Protein AF-A0A0R2D3T9-F1 (afdb_monomer_lite)

Foldseek 3Di:
DVVLCVVVVPDVVCLCVQQVQDPVNVVCVVVVNDDDDPSSLVSVCVVSVHDPVRSCVVVVPVVCVLVVLLVQLLLCLQFHCPPVVLVVSLVVLVVCCPPPPPDSSVLVNLLSVLSVCVVVVHDSVVSLVVLLVVLVPDPDDDVSSLSSLVSSLVSQLSDPPDDSPSSLDPVSLVVLLVQLLDLDLVSLVVSLVSLVVSLLSCVLVVVLVVSLVSLVSSVVSCVVSVHDDPLSVLLSVVSNVCSVVVPLPCVVVVVVSVVVDDDDPSNVSVSVSSNVSSVVSVD

pLDDT: mean 82.17, std 9.19, range [49.72, 94.94]

Radius of gyration: 22.84 Å; chains: 1; bounding box: 52×43×63 Å

Organism: NCBI:txid1423725

Sequence (283 aa):
MATIIQGKNIKLSVIEKKLGLSKSRYYRWINYDVDLPFEYTVGLKKLLGLSDNEFLSLILPSTDEVLDTLALAMYFSSFSDKNNKLSIIMNSVKKYRNENQKYPFKFIILYLQAFFEKKEEKNIDIYINKLDKYLESIESITDFDLFLNFAVLQLKQLESGYQIEKNLNVTFINKLLEKMKLDDFSEVIIFHGFIIDIVINLILINKNKMALEVLNKSFDLMINSGYTDEYSKILDNELSQAIQKKDTNFEKLIRIIKQTGTVSEDEILYWSNYQTYIQRANS

Structure (mmCIF, N/CA/C/O backbone):
data_AF-A0A0R2D3T9-F1
#
_entry.id   AF-A0A0R2D3T9-F1
#
loop_
_atom_site.group_PDB
_atom_site.id
_atom_site.type_symbol
_atom_site.label_atom_id
_atom_site.label_alt_id
_atom_site.label_comp_id
_atom_site.label_asym_id
_atom_site.label_entity_id
_atom_site.label_seq_id
_atom_site.pdbx_PDB_ins_code
_atom_site.Cartn_x
_atom_site.Cartn_y
_atom_site.Cartn_z
_atom_site.occupancy
_atom_site.B_iso_or_equiv
_atom_site.auth_seq_id
_atom_site.auth_comp_id
_atom_site.auth_asym_id
_atom_site.auth_atom_id
_atom_site.pdbx_PDB_model_num
ATOM 1 N N . MET A 1 1 ? 20.741 -0.466 -18.042 1.00 75.00 1 MET A N 1
ATOM 2 C CA . MET A 1 1 ? 21.049 -1.456 -19.110 1.00 75.00 1 MET A CA 1
ATOM 3 C C . MET A 1 1 ? 22.335 -1.142 -19.889 1.00 75.00 1 MET A C 1
ATOM 5 O O . MET A 1 1 ? 23.172 -2.028 -20.009 1.00 75.00 1 MET A O 1
ATOM 9 N N . ALA A 1 2 ? 22.548 0.092 -20.370 1.00 77.94 2 ALA A N 1
ATOM 10 C CA . ALA A 1 2 ? 23.772 0.496 -21.087 1.00 77.94 2 ALA A CA 1
ATOM 11 C C . ALA A 1 2 ? 25.084 0.213 -20.323 1.00 77.94 2 ALA A C 1
ATOM 13 O O . ALA A 1 2 ? 26.029 -0.334 -20.888 1.00 77.94 2 ALA A O 1
ATOM 14 N N . THR A 1 3 ? 25.111 0.490 -19.018 1.00 80.56 3 THR A N 1
ATOM 15 C CA . THR A 1 3 ? 26.255 0.210 -18.131 1.00 80.56 3 THR A CA 1
ATOM 16 C C . THR A 1 3 ? 26.603 -1.281 -18.070 1.00 80.56 3 THR A C 1
ATOM 18 O O . THR A 1 3 ? 27.771 -1.646 -18.009 1.00 80.56 3 THR A O 1
ATOM 21 N N . ILE A 1 4 ? 25.602 -2.166 -18.160 1.00 81.50 4 ILE A N 1
ATOM 22 C CA . ILE A 1 4 ? 25.799 -3.626 -18.146 1.00 81.50 4 ILE A CA 1
ATOM 23 C C . ILE A 1 4 ? 26.387 -4.096 -19.480 1.00 81.50 4 ILE A C 1
ATOM 25 O O . ILE A 1 4 ? 27.279 -4.939 -19.497 1.00 81.50 4 ILE A O 1
ATOM 29 N N . ILE A 1 5 ? 25.931 -3.524 -20.600 1.00 81.31 5 ILE A N 1
ATOM 30 C CA . ILE A 1 5 ? 26.487 -3.801 -21.935 1.00 81.31 5 ILE A CA 1
ATOM 31 C C . ILE A 1 5 ? 27.981 -3.454 -21.969 1.00 81.31 5 ILE A C 1
ATOM 33 O O . ILE A 1 5 ? 28.787 -4.250 -22.458 1.00 81.31 5 ILE A O 1
ATOM 37 N N . GLN A 1 6 ? 28.344 -2.295 -21.410 1.00 79.62 6 GLN A N 1
ATOM 38 C CA . GLN A 1 6 ? 29.734 -1.860 -21.275 1.00 79.62 6 GLN A CA 1
ATOM 39 C C . GLN A 1 6 ? 30.523 -2.782 -20.334 1.00 79.62 6 GLN A C 1
ATOM 41 O O . GLN A 1 6 ? 31.586 -3.260 -20.714 1.00 79.62 6 GLN A O 1
ATOM 46 N N . GLY A 1 7 ? 29.974 -3.115 -19.161 1.00 81.00 7 GLY A N 1
ATOM 47 C CA . GLY A 1 7 ? 30.615 -4.011 -18.192 1.00 81.00 7 GLY A CA 1
ATOM 48 C C . GLY A 1 7 ? 30.840 -5.439 -18.705 1.00 81.00 7 GLY A C 1
ATOM 49 O O . GLY A 1 7 ? 31.839 -6.063 -18.361 1.00 81.00 7 GLY A O 1
ATOM 50 N N . LYS A 1 8 ? 29.964 -5.953 -19.581 1.00 83.69 8 LYS A N 1
ATOM 51 C CA . LYS A 1 8 ? 30.121 -7.267 -20.237 1.00 83.69 8 LYS A CA 1
ATOM 52 C C . LYS A 1 8 ? 30.976 -7.226 -21.513 1.00 83.69 8 LYS A C 1
ATOM 54 O O . LYS A 1 8 ? 31.077 -8.241 -22.200 1.00 83.69 8 LYS A O 1
ATOM 59 N N . ASN A 1 9 ? 31.591 -6.087 -21.849 1.00 83.50 9 ASN A N 1
ATOM 60 C CA . ASN A 1 9 ? 32.442 -5.904 -23.035 1.00 83.50 9 ASN A CA 1
ATOM 61 C C . ASN A 1 9 ? 31.782 -6.340 -24.359 1.00 83.50 9 ASN A C 1
ATOM 63 O O . ASN A 1 9 ? 32.435 -6.837 -25.284 1.00 83.50 9 ASN A O 1
ATOM 67 N N . ILE A 1 10 ? 30.467 -6.149 -24.478 1.00 84.38 10 ILE A N 1
ATOM 68 C CA . ILE A 1 10 ? 29.722 -6.522 -25.680 1.00 84.38 10 ILE A CA 1
ATOM 69 C C . ILE A 1 10 ? 29.924 -5.449 -26.749 1.00 84.38 10 ILE A C 1
ATOM 71 O O . ILE A 1 10 ? 29.518 -4.298 -26.599 1.00 84.38 10 ILE A O 1
ATOM 75 N N . LYS A 1 11 ? 30.521 -5.837 -27.881 1.00 87.44 11 LYS A N 1
ATOM 76 C CA . LYS A 1 11 ? 30.719 -4.930 -29.019 1.00 87.44 11 LYS A CA 1
ATOM 77 C C . LYS A 1 11 ? 29.380 -4.569 -29.668 1.00 87.44 11 LYS A C 1
ATOM 79 O O . LYS A 1 11 ? 28.561 -5.448 -29.929 1.00 87.44 11 LYS A O 1
ATOM 84 N N . LEU A 1 12 ? 29.205 -3.303 -30.056 1.00 86.06 12 LEU A N 1
ATOM 85 C CA . LEU A 1 12 ? 27.987 -2.840 -30.744 1.00 86.06 12 LEU A CA 1
ATOM 86 C C . LEU A 1 12 ? 27.707 -3.578 -32.057 1.00 86.06 12 LEU A C 1
ATOM 88 O O . LEU A 1 12 ? 26.553 -3.764 -32.418 1.00 86.06 12 LEU A O 1
ATOM 92 N N . SER A 1 13 ? 28.746 -4.061 -32.744 1.00 88.00 13 SER A N 1
ATOM 93 C CA . SER A 1 13 ? 28.582 -4.903 -33.935 1.00 88.00 13 SER A CA 1
ATOM 94 C C . SER A 1 13 ? 27.869 -6.228 -33.640 1.00 88.00 13 SER A C 1
ATOM 96 O O . SER A 1 13 ? 27.189 -6.764 -34.509 1.00 88.00 13 SER A O 1
ATOM 98 N N . VAL A 1 14 ? 27.998 -6.763 -32.421 1.00 88.12 14 VAL A N 1
ATOM 99 C CA . VAL A 1 14 ? 27.285 -7.973 -31.989 1.00 88.12 14 VAL A CA 1
ATOM 100 C C . VAL A 1 14 ? 25.809 -7.665 -31.767 1.00 88.12 14 VAL A C 1
ATOM 102 O O . VAL A 1 14 ? 24.966 -8.462 -32.164 1.00 88.12 14 VAL A O 1
ATOM 105 N N . ILE A 1 15 ? 25.501 -6.508 -31.178 1.00 88.06 15 ILE A N 1
ATOM 106 C CA . ILE A 1 15 ? 24.127 -6.033 -30.972 1.00 88.06 15 ILE A CA 1
ATOM 107 C C . ILE A 1 15 ? 23.438 -5.812 -32.322 1.00 88.06 15 ILE A C 1
ATOM 109 O O . ILE A 1 15 ? 22.359 -6.348 -32.555 1.00 88.06 15 ILE A O 1
ATOM 113 N N . GLU A 1 16 ? 24.100 -5.112 -33.241 1.00 90.50 16 GLU A N 1
ATOM 114 C CA . GLU A 1 16 ? 23.610 -4.871 -34.599 1.00 90.50 16 GLU A CA 1
ATOM 115 C C . GLU A 1 16 ? 23.374 -6.184 -35.358 1.00 90.50 16 GLU A C 1
ATOM 117 O O . GLU A 1 16 ? 22.298 -6.393 -35.909 1.00 90.50 16 GLU A O 1
ATOM 122 N N . LYS A 1 17 ? 24.329 -7.122 -35.306 1.00 90.00 17 LYS A N 1
ATOM 123 C CA . LYS A 1 17 ? 24.214 -8.422 -35.981 1.00 90.00 17 LYS A CA 1
ATOM 124 C C . LYS A 1 17 ? 23.127 -9.324 -35.388 1.00 90.00 17 LYS A C 1
ATOM 126 O O . LYS A 1 17 ? 22.462 -10.031 -36.136 1.00 90.00 17 LYS A O 1
ATOM 131 N N . LYS A 1 18 ? 22.998 -9.379 -34.058 1.00 88.50 18 LYS A N 1
ATOM 132 C CA . LYS A 1 18 ? 22.088 -10.321 -33.382 1.00 88.50 18 LYS A CA 1
ATOM 133 C C . LYS A 1 18 ? 20.670 -9.791 -33.238 1.00 88.50 18 LYS A C 1
ATOM 135 O O . LYS A 1 18 ? 19.742 -10.589 -33.239 1.00 88.50 18 LYS A O 1
ATOM 140 N N . LEU A 1 19 ? 20.516 -8.482 -33.061 1.00 88.25 19 LEU A N 1
ATOM 141 C CA . LEU A 1 19 ? 19.226 -7.862 -32.770 1.00 88.25 19 LEU A CA 1
ATOM 142 C C . LEU A 1 19 ? 18.719 -6.991 -33.918 1.00 88.25 19 LEU A C 1
ATOM 144 O O . LEU A 1 19 ? 17.565 -6.600 -33.881 1.00 88.25 19 LEU A O 1
ATOM 148 N N . GLY A 1 20 ? 19.547 -6.657 -34.915 1.00 87.25 20 GLY A N 1
ATOM 149 C CA . GLY A 1 20 ? 19.179 -5.704 -35.969 1.00 87.25 20 GLY A CA 1
ATOM 150 C C . GLY A 1 20 ? 19.123 -4.251 -35.483 1.00 87.25 20 GLY A C 1
ATOM 151 O O . GLY A 1 20 ? 18.659 -3.368 -36.202 1.00 87.25 20 GLY A O 1
ATOM 152 N N . LEU A 1 21 ? 19.585 -3.980 -34.257 1.00 88.44 21 LEU A N 1
ATOM 153 C CA . LEU A 1 21 ? 19.585 -2.640 -33.685 1.00 88.44 21 LEU A CA 1
ATOM 154 C C . LEU A 1 21 ? 20.773 -1.846 -34.234 1.00 88.44 21 LEU A C 1
ATOM 156 O O . LEU A 1 21 ? 21.922 -2.097 -33.868 1.00 88.44 21 LEU A O 1
ATOM 160 N N . SER A 1 22 ? 20.493 -0.874 -35.103 1.00 88.88 22 SER A N 1
ATOM 161 C CA . SER A 1 22 ? 21.536 -0.032 -35.689 1.00 88.88 22 SER A CA 1
ATOM 162 C C . SER A 1 22 ? 22.284 0.769 -34.620 1.00 88.88 22 SER A C 1
ATOM 164 O O . SER A 1 22 ? 21.706 1.208 -33.620 1.00 88.88 22 SER A O 1
ATOM 166 N N . LYS A 1 23 ? 23.575 1.032 -34.859 1.00 87.19 23 LYS A N 1
ATOM 167 C CA . LYS A 1 23 ? 24.410 1.831 -33.942 1.00 87.19 23 LYS A CA 1
ATOM 168 C C . LYS A 1 23 ? 23.810 3.207 -33.652 1.00 87.19 23 LYS A C 1
ATOM 170 O O . LYS A 1 23 ? 23.816 3.645 -32.509 1.00 87.19 23 LYS A O 1
ATOM 175 N N . SER A 1 24 ? 23.263 3.872 -34.673 1.00 89.00 24 SER A N 1
ATOM 176 C CA . SER A 1 24 ? 22.612 5.180 -34.516 1.00 89.00 24 SER A CA 1
ATOM 177 C C . SER A 1 24 ? 21.428 5.108 -33.548 1.00 89.00 24 SER A C 1
ATOM 179 O O . SER A 1 24 ? 21.340 5.920 -32.630 1.00 89.00 24 SER A O 1
ATOM 181 N N . ARG A 1 25 ? 20.552 4.103 -33.697 1.00 85.81 25 ARG A N 1
ATOM 182 C CA . ARG A 1 25 ? 19.400 3.930 -32.805 1.00 85.81 25 ARG A CA 1
ATOM 183 C C . ARG A 1 25 ? 19.826 3.559 -31.387 1.00 85.81 25 ARG A C 1
ATOM 185 O O . ARG A 1 25 ? 19.246 4.072 -30.441 1.00 85.81 25 ARG A O 1
ATOM 192 N N . TYR A 1 26 ? 20.858 2.729 -31.246 1.00 87.88 26 TYR A N 1
ATOM 193 C CA . TYR A 1 26 ? 21.444 2.389 -29.951 1.00 87.88 26 TYR A CA 1
ATOM 194 C C . TYR A 1 26 ? 21.945 3.628 -29.193 1.00 87.88 26 TYR A C 1
ATOM 196 O O . TYR A 1 26 ? 21.591 3.811 -28.033 1.00 87.88 26 TYR A O 1
ATOM 204 N N . TYR A 1 27 ? 22.726 4.503 -29.837 1.00 87.81 27 TYR A N 1
ATOM 205 C CA . TYR A 1 27 ? 23.232 5.715 -29.180 1.00 87.81 27 TYR A CA 1
ATOM 206 C C . TYR A 1 27 ? 22.120 6.702 -28.831 1.00 87.81 27 TYR A C 1
ATOM 208 O O . TYR A 1 27 ? 22.110 7.232 -27.726 1.00 87.81 27 TYR A O 1
ATOM 216 N N . ARG A 1 28 ? 21.155 6.896 -29.737 1.00 85.19 28 ARG A N 1
ATOM 217 C CA . ARG A 1 28 ? 19.972 7.725 -29.470 1.00 85.19 28 ARG A CA 1
ATOM 218 C C . ARG A 1 28 ? 19.168 7.199 -28.283 1.00 85.19 28 ARG A C 1
ATOM 220 O O . ARG A 1 28 ? 18.716 7.982 -27.465 1.00 85.19 28 ARG A O 1
ATOM 227 N N . TRP A 1 29 ? 19.031 5.882 -28.154 1.00 87.00 29 TRP A N 1
ATOM 228 C CA . TRP A 1 29 ? 18.370 5.287 -26.996 1.00 87.00 29 TRP A CA 1
ATOM 229 C C . TRP A 1 29 ? 19.134 5.543 -25.692 1.00 87.00 29 TRP A C 1
ATOM 231 O O . TRP A 1 29 ? 18.536 5.956 -24.706 1.00 87.00 29 TRP A O 1
ATOM 241 N N . ILE A 1 30 ? 20.458 5.353 -25.681 1.00 84.06 30 ILE A N 1
ATOM 242 C CA . ILE A 1 30 ? 21.279 5.615 -24.484 1.00 84.06 30 ILE A CA 1
ATOM 243 C C . ILE A 1 30 ? 21.215 7.078 -24.048 1.00 84.06 30 ILE A C 1
ATOM 245 O O . ILE A 1 30 ? 21.265 7.359 -22.854 1.00 84.06 30 ILE A O 1
ATOM 249 N N . ASN A 1 31 ? 21.097 7.989 -25.008 1.00 82.94 31 ASN A N 1
ATOM 250 C CA . ASN A 1 31 ? 20.988 9.419 -24.754 1.00 82.94 31 ASN A CA 1
ATOM 251 C C . ASN A 1 31 ? 19.546 9.879 -24.476 1.00 82.94 31 ASN A C 1
ATOM 253 O O . ASN A 1 31 ? 19.320 11.079 -24.379 1.00 82.94 31 ASN A O 1
ATOM 257 N N . TYR A 1 32 ? 18.589 8.954 -24.327 1.00 76.81 32 TYR A N 1
ATOM 258 C CA . TYR A 1 32 ? 17.165 9.238 -24.094 1.00 76.81 32 TYR A CA 1
ATOM 259 C C . TYR A 1 32 ? 16.466 10.016 -25.229 1.00 76.81 32 TYR A C 1
ATOM 261 O O . TYR A 1 32 ? 15.420 10.622 -25.019 1.00 76.81 32 TYR A O 1
ATOM 269 N N . ASP A 1 33 ? 16.997 9.962 -26.453 1.00 77.69 33 ASP A N 1
ATOM 270 C CA . ASP A 1 33 ? 16.398 10.605 -27.632 1.00 77.69 33 ASP A CA 1
ATOM 271 C C . ASP A 1 33 ? 15.281 9.761 -28.268 1.00 77.69 33 ASP A C 1
ATOM 273 O O . ASP A 1 33 ? 14.480 10.272 -29.054 1.00 77.69 33 ASP A O 1
ATOM 277 N N . VAL A 1 34 ? 15.291 8.443 -28.038 1.00 81.94 34 VAL A N 1
ATOM 278 C CA . VAL A 1 34 ? 14.293 7.499 -28.566 1.00 81.94 34 VAL A CA 1
ATOM 279 C C . VAL A 1 34 ? 14.052 6.347 -27.605 1.00 81.94 34 VAL A C 1
ATOM 281 O O . VAL A 1 34 ? 14.992 5.801 -27.027 1.00 81.94 34 VAL A O 1
ATOM 284 N N . ASP A 1 35 ? 12.809 5.884 -27.559 1.00 80.94 35 ASP A N 1
ATOM 285 C CA . ASP A 1 35 ? 12.478 4.625 -26.907 1.00 80.94 35 ASP A CA 1
ATOM 286 C C . ASP A 1 35 ? 12.889 3.423 -27.768 1.00 80.94 35 ASP A C 1
ATOM 288 O O . ASP A 1 35 ? 12.819 3.428 -29.011 1.00 80.94 35 ASP A O 1
ATOM 292 N N . LEU A 1 36 ? 13.316 2.357 -27.090 1.00 84.50 36 LEU A N 1
ATOM 293 C CA . LEU A 1 36 ? 13.494 1.057 -27.722 1.00 84.50 36 LEU A CA 1
ATOM 294 C C . LEU A 1 36 ? 12.158 0.310 -27.770 1.00 84.50 36 LEU A C 1
ATOM 296 O O . LEU A 1 36 ? 11.511 0.164 -26.734 1.00 84.50 36 LEU A O 1
ATOM 300 N N . PRO A 1 37 ? 11.774 -0.240 -28.936 1.00 86.38 37 PRO A N 1
ATOM 301 C CA . PRO A 1 37 ? 10.676 -1.193 -29.003 1.00 86.38 37 PRO A CA 1
ATOM 302 C C . PRO A 1 37 ? 10.943 -2.403 -28.105 1.00 86.38 37 PRO A C 1
ATOM 304 O O . PRO A 1 37 ? 12.090 -2.842 -27.960 1.00 86.38 37 PRO A O 1
ATOM 307 N N . PHE A 1 38 ? 9.874 -2.955 -27.534 1.00 83.38 38 PHE A N 1
ATOM 308 C CA . PHE A 1 38 ? 9.931 -4.025 -26.538 1.00 83.38 38 PHE A CA 1
ATOM 309 C C . PHE A 1 38 ? 10.749 -5.237 -27.003 1.00 83.38 38 PHE A C 1
ATOM 311 O O . PHE A 1 38 ? 11.526 -5.801 -26.233 1.00 83.38 38 PHE A O 1
ATOM 318 N N . GLU A 1 39 ? 10.652 -5.600 -28.280 1.00 84.62 39 GLU A N 1
ATOM 319 C CA . GLU A 1 39 ? 11.365 -6.725 -28.883 1.00 84.62 39 GLU A CA 1
ATOM 320 C C . GLU A 1 39 ? 12.885 -6.545 -28.808 1.00 84.62 39 GLU A C 1
ATOM 322 O O . GLU A 1 39 ? 13.612 -7.502 -28.531 1.00 84.62 39 GLU A O 1
ATOM 327 N N . TYR A 1 40 ? 13.379 -5.316 -28.997 1.00 87.50 40 TYR A N 1
ATOM 328 C CA . TYR A 1 40 ? 14.800 -5.007 -28.850 1.00 87.50 40 TYR A CA 1
ATOM 329 C C . TYR A 1 40 ? 15.227 -5.056 -27.386 1.00 87.50 40 TYR A C 1
ATOM 331 O O . TYR A 1 40 ? 16.310 -5.557 -27.091 1.00 87.50 40 TYR A O 1
ATOM 339 N N . THR A 1 41 ? 14.378 -4.603 -26.464 1.00 86.94 41 THR A N 1
ATOM 340 C CA . THR A 1 41 ? 14.643 -4.650 -25.020 1.00 86.94 41 THR A CA 1
ATOM 341 C C . THR A 1 41 ? 14.727 -6.102 -24.528 1.00 86.94 41 THR A C 1
ATOM 343 O O . THR A 1 41 ? 15.690 -6.476 -23.859 1.00 86.94 41 THR A O 1
ATOM 346 N N . VAL A 1 42 ? 13.803 -6.973 -24.951 1.00 87.25 42 VAL A N 1
ATOM 347 C CA . VAL A 1 42 ? 13.853 -8.426 -24.683 1.00 87.25 42 VAL A CA 1
ATOM 348 C C . VAL A 1 42 ? 15.029 -9.095 -25.405 1.00 87.25 42 VAL A C 1
ATOM 350 O O . VAL A 1 42 ? 15.658 -10.015 -24.878 1.00 87.25 42 VAL A O 1
ATOM 353 N N . GLY A 1 43 ? 15.377 -8.634 -26.605 1.00 87.81 43 GLY A N 1
ATOM 354 C CA . GLY A 1 43 ? 16.579 -9.067 -27.310 1.00 87.81 43 GLY A CA 1
ATOM 355 C C . GLY A 1 43 ? 17.855 -8.766 -26.519 1.00 87.81 43 GLY A C 1
ATOM 356 O O . GLY A 1 43 ? 18.718 -9.634 -26.368 1.00 87.81 43 GLY A O 1
ATOM 357 N N . LEU A 1 44 ? 17.948 -7.562 -25.950 1.00 88.50 44 LEU A N 1
ATOM 358 C CA . LEU A 1 44 ? 19.049 -7.143 -25.086 1.00 88.50 44 LEU A CA 1
ATOM 359 C C . LEU A 1 44 ? 19.089 -7.955 -23.787 1.00 88.50 44 LEU A C 1
ATOM 361 O O . LEU A 1 44 ? 20.177 -8.386 -23.414 1.00 88.50 44 LEU A O 1
ATOM 365 N N . LYS A 1 45 ? 17.942 -8.255 -23.156 1.00 90.19 45 LYS A N 1
ATOM 366 C CA . LYS A 1 45 ? 17.853 -9.183 -22.008 1.00 90.19 45 LYS A CA 1
ATOM 367 C C . LYS A 1 45 ? 18.571 -10.497 -22.289 1.00 90.19 45 LYS A C 1
ATOM 369 O O . LYS A 1 45 ? 19.478 -10.886 -21.556 1.00 90.19 45 LYS A O 1
ATOM 374 N N . LYS A 1 46 ? 18.176 -11.164 -23.381 1.00 89.00 46 LYS A N 1
ATOM 375 C CA . LYS A 1 46 ? 18.723 -12.467 -23.784 1.00 89.00 46 LYS A CA 1
ATOM 376 C C . LYS A 1 46 ? 20.212 -12.372 -24.084 1.00 89.00 46 LYS A C 1
ATOM 378 O O . LYS A 1 46 ? 20.984 -13.231 -23.678 1.00 89.00 46 LYS A O 1
ATOM 383 N N . LEU A 1 47 ? 20.619 -11.314 -24.781 1.00 88.75 47 LEU A N 1
ATOM 384 C CA . LEU A 1 47 ? 22.010 -11.086 -25.153 1.00 88.75 47 LEU A CA 1
ATOM 385 C C . LEU A 1 47 ? 22.904 -10.809 -23.936 1.00 88.75 47 LEU A C 1
ATOM 387 O O . LEU A 1 47 ? 24.069 -11.204 -23.929 1.00 88.75 47 LEU A O 1
ATOM 391 N N . LEU A 1 48 ? 22.352 -10.167 -22.908 1.00 86.94 48 LEU A N 1
ATOM 392 C CA . LEU A 1 48 ? 23.015 -9.912 -21.636 1.00 86.94 48 LEU A CA 1
ATOM 393 C C . LEU A 1 48 ? 22.933 -11.096 -20.669 1.00 86.94 48 LEU A C 1
ATOM 395 O O . LEU A 1 48 ? 23.627 -11.065 -19.656 1.00 86.94 48 LEU A O 1
ATOM 399 N N . GLY A 1 49 ? 22.143 -12.130 -20.969 1.00 86.38 49 GLY A N 1
ATOM 400 C CA . GLY A 1 49 ? 21.933 -13.271 -20.079 1.00 86.38 49 GLY A CA 1
ATOM 401 C C . GLY A 1 49 ? 21.345 -12.858 -18.731 1.00 86.38 49 GLY A C 1
ATOM 402 O O . GLY A 1 49 ? 21.762 -13.396 -17.714 1.00 86.38 49 GLY A O 1
ATOM 403 N N . LEU A 1 50 ? 20.464 -11.854 -18.729 1.00 87.56 50 LEU A N 1
ATOM 404 C CA . LEU A 1 50 ? 19.760 -11.414 -17.527 1.00 87.56 50 LEU A CA 1
ATOM 405 C C . LEU A 1 50 ? 18.581 -12.347 -17.259 1.00 87.56 50 LEU A C 1
ATOM 407 O O . LEU A 1 50 ? 17.840 -12.696 -18.186 1.00 87.56 50 LEU A O 1
ATOM 411 N N . SER A 1 51 ? 18.393 -12.702 -15.993 1.00 84.56 51 SER A N 1
ATOM 412 C CA . SER A 1 51 ? 17.155 -13.312 -15.519 1.00 84.56 51 SER A CA 1
ATOM 413 C C . SER A 1 51 ? 15.977 -12.348 -15.676 1.00 84.56 51 SER A C 1
ATOM 415 O O . SER A 1 51 ? 16.138 -11.143 -15.892 1.00 84.56 51 SER A O 1
ATOM 417 N N . ASP A 1 52 ? 14.764 -12.883 -15.584 1.00 79.69 52 ASP A N 1
ATOM 418 C CA . ASP A 1 52 ? 13.533 -12.099 -15.648 1.00 79.69 52 ASP A CA 1
ATOM 419 C C . ASP A 1 52 ? 13.508 -11.030 -14.552 1.00 79.69 52 ASP A C 1
ATOM 421 O O . ASP A 1 52 ? 13.238 -9.873 -14.859 1.00 79.69 52 ASP A O 1
ATOM 425 N N . ASN A 1 53 ? 13.929 -11.377 -13.335 1.00 75.25 53 ASN A N 1
ATOM 426 C CA . ASN A 1 53 ? 13.961 -10.462 -12.194 1.00 75.25 53 ASN A CA 1
ATOM 427 C C . ASN A 1 53 ? 15.013 -9.351 -12.359 1.00 75.25 53 ASN A C 1
ATOM 429 O O . ASN A 1 53 ? 14.706 -8.179 -12.154 1.00 75.25 53 ASN A O 1
ATOM 433 N N . GLU A 1 54 ? 16.234 -9.679 -12.802 1.00 76.69 54 GLU A N 1
ATOM 434 C CA . GLU A 1 54 ? 17.271 -8.668 -13.086 1.00 76.69 54 GLU A CA 1
ATOM 435 C C . GLU A 1 54 ? 16.882 -7.742 -14.240 1.00 76.69 54 GLU A C 1
ATOM 437 O O . GLU A 1 54 ? 17.281 -6.584 -14.294 1.00 76.69 54 GLU A O 1
ATOM 442 N N . PHE A 1 55 ? 16.148 -8.2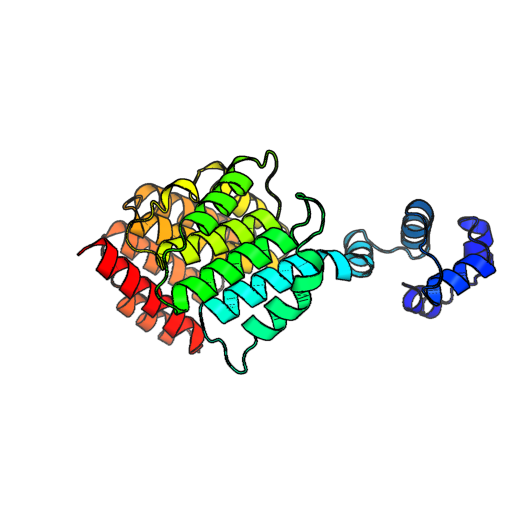60 -15.220 1.00 83.38 55 PHE A N 1
ATOM 443 C CA . PHE A 1 55 ? 15.685 -7.458 -16.339 1.00 83.38 55 PHE A CA 1
ATOM 444 C C . PHE A 1 55 ? 14.539 -6.538 -15.938 1.00 83.38 55 PHE A C 1
ATOM 446 O O . PHE A 1 55 ? 14.543 -5.367 -16.315 1.00 83.38 55 PHE A O 1
ATOM 453 N N . LEU A 1 56 ? 13.588 -7.063 -15.165 1.00 74.25 56 LEU A N 1
ATOM 454 C CA . LEU A 1 56 ? 12.483 -6.299 -14.614 1.00 74.25 56 LEU A CA 1
ATOM 455 C C . LEU A 1 56 ? 13.013 -5.147 -13.759 1.00 74.25 56 LEU A C 1
ATOM 457 O O . LEU A 1 56 ? 12.653 -4.009 -14.035 1.00 74.25 56 LEU A O 1
ATOM 461 N N . SER A 1 57 ? 13.956 -5.373 -12.840 1.00 71.38 57 SER A N 1
ATOM 462 C CA . SER A 1 57 ? 14.509 -4.302 -11.987 1.00 71.38 57 SER A CA 1
ATOM 463 C C . SER A 1 57 ? 15.179 -3.153 -12.759 1.00 71.38 57 SER A C 1
ATOM 465 O O . SER A 1 57 ? 15.258 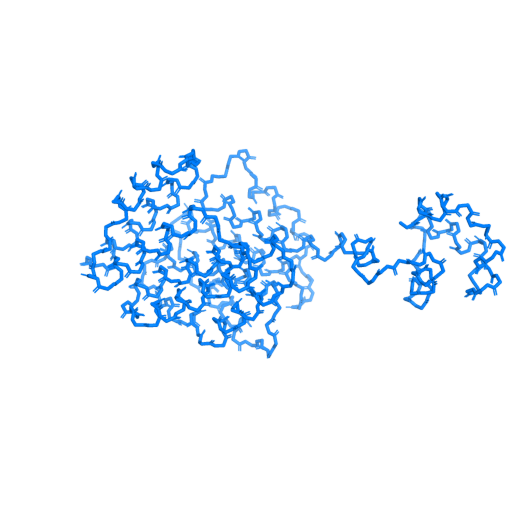-2.030 -12.267 1.00 71.38 57 SER A O 1
ATOM 467 N N . LEU A 1 58 ? 15.623 -3.389 -13.999 1.00 74.56 58 LEU A N 1
ATOM 468 C CA . LEU A 1 58 ? 16.203 -2.356 -14.867 1.00 74.56 58 LEU A CA 1
ATOM 469 C C . LEU A 1 58 ? 15.163 -1.507 -15.612 1.00 74.56 58 LEU A C 1
ATOM 471 O O . LEU A 1 58 ? 15.538 -0.482 -16.184 1.00 74.56 58 LEU A O 1
ATOM 475 N N . ILE A 1 59 ? 13.906 -1.953 -15.667 1.00 69.81 59 ILE A N 1
ATOM 476 C CA . ILE A 1 59 ? 12.797 -1.323 -16.408 1.00 69.81 59 ILE A CA 1
ATOM 477 C C . ILE A 1 59 ? 11.708 -0.810 -15.447 1.00 69.81 59 ILE A C 1
ATOM 479 O O . ILE A 1 59 ? 11.039 0.183 -15.740 1.00 69.81 59 ILE A O 1
ATOM 483 N N . LEU A 1 60 ? 11.593 -1.434 -14.272 1.00 56.06 60 LEU A N 1
ATOM 484 C CA . LEU A 1 60 ? 10.649 -1.141 -13.193 1.00 56.06 60 LEU A CA 1
ATOM 485 C C . LEU A 1 60 ? 10.742 0.236 -12.501 1.00 56.06 60 LEU A C 1
ATOM 487 O O . LEU A 1 60 ? 9.730 0.585 -11.895 1.00 56.06 60 LEU A O 1
ATOM 491 N N . PRO A 1 61 ? 11.802 1.080 -12.606 1.00 51.66 61 PRO A N 1
ATOM 492 C CA . PRO A 1 61 ? 11.814 2.363 -11.888 1.00 51.66 61 PRO A CA 1
ATOM 493 C C . PRO A 1 61 ? 10.632 3.301 -12.202 1.00 51.66 61 PRO A C 1
ATOM 495 O O . PRO A 1 61 ? 10.438 4.289 -11.505 1.00 51.66 61 PRO A O 1
ATOM 498 N N . SER A 1 62 ? 9.860 3.029 -13.262 1.00 49.72 62 SER A N 1
ATOM 499 C CA . SER A 1 62 ? 8.694 3.823 -13.677 1.00 49.72 62 SER A CA 1
ATOM 500 C C . SER A 1 62 ? 7.340 3.322 -13.148 1.00 49.72 62 SER A C 1
ATOM 502 O O . SER A 1 62 ? 6.407 4.114 -13.049 1.00 49.72 62 SER A O 1
ATOM 504 N N . THR A 1 63 ? 7.204 2.041 -12.789 1.00 52.59 63 THR A N 1
ATOM 505 C CA . THR A 1 63 ? 5.963 1.479 -12.214 1.00 52.59 63 THR A CA 1
ATOM 506 C C . THR A 1 63 ? 5.902 1.627 -10.698 1.00 52.59 63 THR A C 1
ATOM 508 O O . THR A 1 63 ? 4.807 1.798 -10.159 1.00 52.59 63 THR A O 1
ATOM 511 N N . ASP A 1 64 ? 7.059 1.664 -10.031 1.00 64.00 64 ASP A N 1
ATOM 512 C CA . ASP A 1 64 ? 7.129 1.908 -8.588 1.00 64.00 64 ASP A CA 1
ATOM 513 C C . ASP A 1 64 ? 6.780 3.356 -8.238 1.00 64.00 64 ASP A C 1
ATOM 515 O O . ASP A 1 64 ? 6.254 3.591 -7.162 1.00 64.00 64 ASP A O 1
ATOM 519 N N . GLU A 1 65 ? 6.920 4.327 -9.155 1.00 78.50 65 GLU A N 1
ATOM 520 C CA . GLU A 1 65 ? 6.607 5.737 -8.855 1.00 78.50 65 GLU A CA 1
ATOM 521 C C . GLU A 1 65 ? 5.179 5.899 -8.307 1.00 78.50 65 GLU A C 1
ATOM 523 O O . GLU A 1 65 ? 4.964 6.647 -7.355 1.00 78.50 65 GLU A O 1
ATOM 528 N N . VAL A 1 66 ? 4.196 5.184 -8.862 1.00 86.56 66 VAL A N 1
ATOM 529 C CA . VAL A 1 66 ? 2.805 5.236 -8.385 1.00 86.56 66 VAL A CA 1
ATOM 530 C C . VAL A 1 66 ? 2.677 4.623 -6.989 1.00 86.56 66 VAL A C 1
ATOM 532 O O . VAL A 1 66 ? 2.059 5.231 -6.111 1.00 86.56 66 VAL A O 1
ATOM 535 N N . LEU A 1 67 ? 3.224 3.420 -6.797 1.00 86.19 67 LEU A N 1
ATOM 536 C CA . LEU A 1 67 ? 3.144 2.683 -5.536 1.00 86.19 67 LEU A CA 1
ATOM 537 C C . LEU A 1 67 ? 3.902 3.408 -4.426 1.00 86.19 67 LEU A C 1
ATOM 539 O O . LEU A 1 67 ? 3.326 3.657 -3.373 1.00 86.19 67 LEU A O 1
ATOM 543 N N . ASP A 1 68 ? 5.127 3.846 -4.697 1.00 86.12 68 ASP A N 1
ATOM 544 C CA . ASP A 1 68 ? 5.967 4.638 -3.804 1.00 86.12 68 ASP A CA 1
ATOM 545 C C . ASP A 1 68 ? 5.279 5.943 -3.420 1.00 86.12 68 ASP A C 1
ATOM 547 O O . ASP A 1 68 ? 5.251 6.325 -2.250 1.00 86.12 68 ASP A O 1
ATOM 551 N N . THR A 1 69 ? 4.670 6.631 -4.392 1.00 90.88 69 THR A N 1
ATOM 552 C CA . THR A 1 69 ? 3.941 7.873 -4.119 1.00 90.88 69 THR A CA 1
ATOM 553 C C . THR A 1 69 ? 2.757 7.617 -3.188 1.00 90.88 69 THR A C 1
ATOM 555 O O . THR A 1 69 ? 2.543 8.392 -2.253 1.00 90.88 69 THR A O 1
ATOM 558 N N . LEU A 1 70 ? 1.993 6.543 -3.412 1.00 92.25 70 LEU A N 1
ATOM 559 C CA . LEU A 1 70 ? 0.875 6.177 -2.545 1.00 92.25 70 LEU A CA 1
ATOM 560 C C . LEU A 1 70 ? 1.357 5.743 -1.153 1.00 92.25 70 LEU A C 1
ATOM 562 O O . LEU A 1 70 ? 0.821 6.220 -0.157 1.00 92.25 70 LEU A O 1
ATOM 566 N N . ALA A 1 71 ? 2.394 4.911 -1.069 1.00 88.50 71 ALA A N 1
ATOM 567 C CA . ALA A 1 71 ? 2.969 4.443 0.187 1.00 88.50 71 ALA A CA 1
ATOM 568 C C . ALA A 1 71 ? 3.508 5.607 1.034 1.00 88.50 71 ALA A C 1
ATOM 570 O O . ALA A 1 71 ? 3.201 5.707 2.222 1.00 88.50 71 ALA A O 1
ATOM 571 N N . LEU A 1 72 ? 4.237 6.547 0.420 1.00 89.56 72 LEU A N 1
ATOM 572 C CA . LEU A 1 72 ? 4.706 7.762 1.090 1.00 89.56 72 LEU A CA 1
ATOM 573 C C . LEU A 1 72 ? 3.541 8.658 1.526 1.00 89.56 72 LEU A C 1
ATOM 575 O O . LEU A 1 72 ? 3.579 9.217 2.624 1.00 89.56 72 LEU A O 1
ATOM 579 N N . ALA A 1 73 ? 2.502 8.793 0.695 1.00 92.31 73 ALA A N 1
ATOM 580 C CA . ALA A 1 73 ? 1.300 9.538 1.057 1.00 92.31 73 ALA A CA 1
ATOM 581 C C . ALA A 1 73 ? 0.608 8.923 2.282 1.00 92.31 73 ALA A C 1
ATOM 583 O O . ALA A 1 73 ? 0.284 9.649 3.216 1.00 92.31 73 ALA A O 1
ATOM 584 N N . MET A 1 74 ? 0.431 7.600 2.315 1.00 90.00 74 MET A N 1
ATOM 585 C CA . MET A 1 74 ? -0.122 6.881 3.469 1.00 90.00 74 MET A CA 1
ATOM 586 C C . MET A 1 74 ? 0.738 7.090 4.719 1.00 90.00 74 MET A C 1
ATOM 588 O O . MET A 1 74 ? 0.234 7.529 5.750 1.00 90.00 74 MET A O 1
ATOM 592 N N . TYR A 1 75 ? 2.050 6.876 4.612 1.00 87.06 75 TYR A N 1
ATOM 593 C CA . TYR A 1 75 ? 2.982 7.022 5.729 1.00 87.06 75 TYR A CA 1
ATOM 594 C C . TYR A 1 75 ? 2.922 8.417 6.373 1.00 87.06 75 TYR A C 1
ATOM 596 O O . TYR A 1 75 ? 2.704 8.555 7.580 1.00 87.06 75 TYR A O 1
ATOM 604 N N . PHE A 1 76 ? 3.071 9.481 5.576 1.00 88.44 76 PHE A N 1
ATOM 605 C CA . PHE A 1 76 ? 3.058 10.847 6.111 1.00 88.44 76 PHE A CA 1
ATOM 606 C C . PHE A 1 76 ? 1.660 11.297 6.565 1.00 88.44 76 PHE A C 1
ATOM 608 O O . PHE A 1 76 ? 1.555 12.205 7.393 1.00 88.44 76 PHE A O 1
ATOM 615 N N . SER A 1 77 ? 0.592 10.662 6.070 1.00 87.62 77 SER A N 1
ATOM 616 C CA . SER A 1 77 ? -0.769 10.863 6.573 1.00 87.62 77 SER A CA 1
ATOM 617 C C . SER A 1 77 ? -0.989 10.241 7.955 1.00 87.62 77 SER A C 1
ATOM 619 O O . SER A 1 77 ? -1.689 10.842 8.769 1.00 87.62 77 SER A O 1
ATOM 621 N N . SER A 1 78 ? -0.392 9.081 8.242 1.00 78.44 78 SER A N 1
ATOM 622 C CA . SER A 1 78 ? -0.622 8.341 9.491 1.00 78.44 78 SER A CA 1
ATOM 623 C C . SER A 1 78 ? 0.309 8.726 10.646 1.00 78.44 78 SER A C 1
ATOM 625 O O . SER A 1 78 ? -0.125 8.688 11.795 1.00 78.44 78 SER A O 1
ATOM 627 N N . PHE A 1 79 ? 1.568 9.089 10.369 1.00 71.25 79 PHE A N 1
ATOM 628 C CA . PHE A 1 79 ? 2.599 9.206 11.416 1.00 71.25 79 PHE A CA 1
ATOM 629 C C . PHE A 1 79 ? 3.075 10.637 11.664 1.00 71.25 79 PHE A C 1
ATOM 631 O O . PHE A 1 79 ? 2.986 11.136 12.784 1.00 71.25 79 PHE A O 1
ATOM 638 N N . SER A 1 80 ? 3.561 11.344 10.637 1.00 68.81 80 SER A N 1
ATOM 639 C CA . SER A 1 80 ? 3.819 12.786 10.743 1.00 68.81 80 SER A CA 1
ATOM 640 C C . SER A 1 80 ? 4.016 13.437 9.378 1.00 68.81 80 SER A C 1
ATOM 642 O O . SER A 1 80 ? 4.817 12.969 8.578 1.00 68.81 80 SER A O 1
ATOM 644 N N . ASP A 1 81 ? 3.387 14.587 9.141 1.00 76.69 81 ASP A N 1
ATOM 645 C CA . ASP A 1 81 ? 3.674 15.423 7.966 1.00 76.69 81 ASP A CA 1
ATOM 646 C C . ASP A 1 81 ? 4.795 16.429 8.276 1.00 76.69 81 ASP A C 1
ATOM 648 O O . ASP A 1 81 ? 4.641 17.648 8.163 1.00 76.69 81 ASP A O 1
ATOM 652 N N . LYS A 1 82 ? 5.941 15.925 8.751 1.00 71.00 82 LYS A N 1
ATOM 653 C CA . LYS A 1 82 ? 7.113 16.772 9.015 1.00 71.00 82 LYS A CA 1
ATOM 654 C C . LYS A 1 82 ? 7.600 17.377 7.699 1.00 71.00 82 LYS A C 1
ATOM 656 O O . LYS A 1 82 ? 7.794 16.666 6.718 1.00 71.00 82 LYS A O 1
ATOM 661 N N . ASN A 1 83 ? 7.873 18.682 7.698 1.00 76.19 83 ASN A N 1
ATOM 662 C CA . ASN A 1 83 ? 8.384 19.427 6.539 1.00 76.19 83 ASN A CA 1
ATOM 663 C C . ASN A 1 83 ? 7.433 19.484 5.326 1.00 76.19 83 ASN A C 1
ATOM 665 O O . ASN A 1 83 ? 7.907 19.573 4.192 1.00 76.19 83 ASN A O 1
ATOM 669 N N . ASN A 1 84 ? 6.110 19.455 5.541 1.00 84.88 84 ASN A N 1
ATOM 670 C CA . ASN A 1 84 ? 5.097 19.596 4.482 1.00 84.88 84 ASN A CA 1
ATOM 671 C C . ASN A 1 84 ? 5.265 18.575 3.336 1.00 84.88 84 ASN A C 1
ATOM 673 O O . ASN A 1 84 ? 5.042 18.895 2.161 1.00 84.88 84 ASN A O 1
ATOM 677 N N . LYS A 1 85 ? 5.680 17.345 3.661 1.00 89.31 85 LYS A N 1
ATOM 678 C CA . LYS A 1 85 ? 5.930 16.272 2.690 1.00 89.31 85 LYS A CA 1
ATOM 679 C C . LYS A 1 85 ? 4.675 15.929 1.899 1.00 89.31 85 LYS A C 1
ATOM 681 O O . LYS A 1 85 ? 4.767 15.781 0.684 1.00 89.31 85 LYS A O 1
ATOM 686 N N . LEU A 1 86 ? 3.504 15.915 2.533 1.00 90.88 86 LEU A N 1
ATOM 687 C CA . LEU A 1 86 ? 2.237 15.672 1.837 1.00 90.88 86 LEU A CA 1
ATOM 688 C C . LEU A 1 86 ? 1.923 16.761 0.805 1.00 90.88 86 LEU A C 1
ATOM 690 O O . LEU A 1 86 ? 1.419 16.461 -0.275 1.00 90.88 86 LEU A O 1
ATOM 694 N N . SER A 1 87 ? 2.257 18.023 1.092 1.00 89.25 87 SER A N 1
ATOM 695 C CA . SER A 1 87 ? 2.087 19.121 0.126 1.00 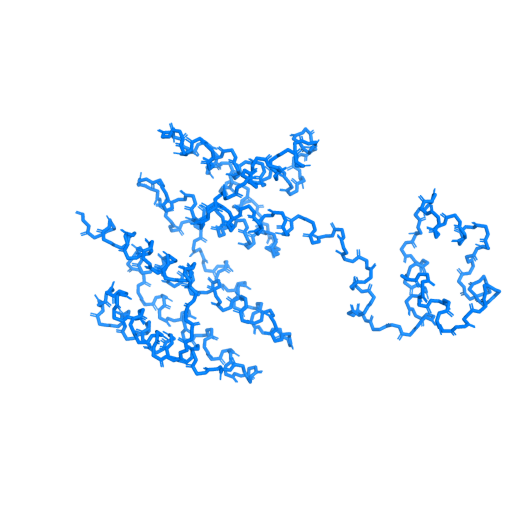89.25 87 SER A CA 1
ATOM 696 C C . SER A 1 87 ? 3.046 18.993 -1.059 1.00 89.25 87 SER A C 1
ATOM 698 O O . SER A 1 87 ? 2.666 19.277 -2.196 1.00 89.25 87 SER A O 1
ATOM 700 N N . ILE A 1 88 ? 4.279 18.542 -0.810 1.00 90.25 88 ILE A N 1
ATOM 701 C CA . ILE A 1 88 ? 5.263 18.256 -1.863 1.00 90.25 88 ILE A CA 1
ATOM 702 C C . ILE A 1 88 ? 4.759 17.120 -2.761 1.00 90.25 88 ILE A C 1
ATOM 704 O O . ILE A 1 88 ? 4.749 17.285 -3.980 1.00 90.25 88 ILE A O 1
ATOM 708 N N . ILE A 1 89 ? 4.280 16.021 -2.168 1.00 91.94 89 ILE A N 1
ATOM 709 C CA . ILE A 1 89 ? 3.696 14.890 -2.902 1.00 91.94 89 ILE A CA 1
ATOM 710 C C . ILE A 1 89 ? 2.482 15.358 -3.711 1.00 91.94 89 ILE A C 1
ATOM 712 O O . ILE A 1 89 ? 2.417 15.135 -4.914 1.00 91.94 89 ILE A O 1
ATOM 716 N N . MET A 1 90 ? 1.551 16.093 -3.097 1.00 92.00 90 MET A N 1
ATOM 717 C CA . MET A 1 90 ? 0.396 16.655 -3.803 1.00 92.00 90 MET A CA 1
ATOM 718 C C . MET A 1 90 ? 0.830 17.497 -5.013 1.00 92.00 90 MET A C 1
ATOM 720 O O . MET A 1 90 ? 0.244 17.397 -6.089 1.00 92.00 90 MET A O 1
ATOM 724 N N . ASN A 1 91 ? 1.873 18.318 -4.873 1.00 89.69 91 ASN A N 1
ATOM 725 C CA . ASN A 1 91 ? 2.385 19.128 -5.975 1.00 89.69 91 ASN A CA 1
ATOM 726 C C . ASN A 1 91 ? 3.035 18.297 -7.089 1.00 89.69 91 ASN A C 1
ATOM 728 O O . ASN A 1 91 ? 2.854 18.647 -8.256 1.00 89.69 91 ASN A O 1
ATOM 732 N N . SER A 1 92 ? 3.743 17.208 -6.768 1.00 88.31 92 SER A N 1
ATOM 733 C CA . SER A 1 92 ? 4.363 16.349 -7.787 1.00 88.31 92 SER A CA 1
ATOM 734 C C . SER A 1 92 ? 3.322 15.612 -8.631 1.00 88.31 92 SER A C 1
ATOM 736 O O . SER A 1 92 ? 3.520 15.449 -9.837 1.00 88.31 92 SER A O 1
ATOM 738 N N . VAL A 1 93 ? 2.181 15.245 -8.036 1.00 89.75 93 VAL A N 1
ATOM 739 C CA . VAL A 1 93 ? 1.108 14.525 -8.739 1.00 89.75 93 VAL A CA 1
ATOM 740 C C . VAL A 1 93 ? 0.085 15.435 -9.422 1.00 89.75 93 VAL A C 1
ATOM 742 O O . VAL A 1 93 ? -0.655 14.972 -10.286 1.00 89.75 93 VAL A O 1
ATOM 745 N N . LYS A 1 94 ? 0.044 16.740 -9.109 1.00 85.75 94 LYS A N 1
ATOM 746 C CA . LYS A 1 94 ? -0.940 17.697 -9.668 1.00 85.75 94 LYS A CA 1
ATOM 747 C C . LYS A 1 94 ? -1.001 17.709 -11.198 1.00 85.75 94 LYS A C 1
ATOM 749 O O . LYS A 1 94 ? -2.085 17.920 -11.745 1.00 85.75 94 LYS A O 1
ATOM 754 N N . LYS A 1 95 ? 0.125 17.471 -11.883 1.00 84.31 95 LYS A N 1
ATOM 755 C CA . LYS A 1 95 ? 0.187 17.372 -13.356 1.00 84.31 95 LYS A CA 1
ATOM 756 C C . LYS A 1 95 ? -0.759 16.305 -13.922 1.00 84.31 95 LYS A C 1
ATOM 758 O O . LYS A 1 95 ? -1.305 16.497 -15.001 1.00 84.31 95 LYS A O 1
ATOM 763 N N . TYR A 1 96 ? -1.038 15.256 -13.150 1.00 82.88 96 TYR A N 1
ATOM 764 C CA . TYR A 1 96 ? -1.873 14.125 -13.549 1.00 82.88 96 TYR A CA 1
ATOM 765 C C . TYR A 1 96 ? -3.377 14.346 -13.292 1.00 82.88 96 TYR A C 1
ATOM 767 O O . TYR A 1 96 ? -4.196 13.480 -13.588 1.00 82.88 96 TYR A O 1
ATOM 775 N N . ARG A 1 97 ? -3.790 15.508 -12.755 1.00 77.81 97 ARG A N 1
ATOM 776 C CA . ARG A 1 97 ? -5.190 15.778 -12.357 1.00 77.81 97 ARG A CA 1
ATOM 777 C C . ARG A 1 97 ? -6.196 15.665 -13.508 1.00 77.81 97 ARG A C 1
ATOM 779 O O . ARG A 1 97 ? -7.339 15.276 -13.276 1.00 77.81 97 ARG A O 1
ATOM 786 N N . ASN A 1 98 ? -5.774 16.040 -14.714 1.00 73.44 98 ASN A N 1
ATOM 787 C CA . ASN A 1 98 ? -6.621 16.087 -15.909 1.00 73.44 98 ASN A CA 1
ATOM 788 C C . ASN A 1 98 ? -6.377 14.912 -16.862 1.00 73.44 98 ASN A C 1
ATOM 790 O O . ASN A 1 98 ? -6.972 14.874 -17.938 1.00 73.44 98 ASN A O 1
ATOM 794 N N . GLU A 1 99 ? -5.497 13.978 -16.505 1.00 66.44 99 GLU A N 1
ATOM 795 C CA . GLU A 1 99 ? -5.284 12.796 -17.328 1.00 66.44 99 GLU A CA 1
ATOM 796 C C . GLU A 1 99 ? -6.527 11.902 -17.310 1.00 66.44 99 GLU A C 1
ATOM 798 O O . GLU A 1 99 ? -7.336 11.924 -16.373 1.00 66.44 99 GLU A O 1
ATOM 803 N N . ASN A 1 100 ? -6.721 11.154 -18.399 1.00 59.69 100 ASN A N 1
ATOM 804 C CA . ASN A 1 100 ? -7.896 10.310 -18.599 1.00 59.69 100 ASN A CA 1
ATOM 805 C C . ASN A 1 100 ? -8.173 9.425 -17.372 1.00 59.69 100 ASN A C 1
ATOM 807 O O . ASN A 1 100 ? -7.261 9.013 -16.661 1.00 59.69 100 ASN A O 1
ATOM 811 N N . GLN A 1 101 ? -9.450 9.087 -17.155 1.00 53.47 101 GLN A N 1
ATOM 812 C CA . GLN A 1 101 ? -9.986 8.478 -15.924 1.00 53.47 101 GLN A CA 1
ATOM 813 C C . GLN A 1 101 ? -9.292 7.194 -15.416 1.00 53.47 101 GLN A C 1
ATOM 815 O O . GLN A 1 101 ? -9.620 6.760 -14.316 1.00 53.47 101 GLN A O 1
ATOM 820 N N . LYS A 1 102 ? -8.364 6.604 -16.177 1.00 59.03 102 LYS A N 1
ATOM 821 C CA . LYS A 1 102 ? -7.675 5.343 -15.880 1.00 59.03 102 LYS A CA 1
ATOM 822 C C . LYS A 1 102 ? -6.256 5.499 -15.311 1.00 59.03 102 LYS A C 1
ATOM 824 O O . LYS A 1 102 ? -5.575 4.491 -15.178 1.00 59.03 102 LYS A O 1
ATOM 829 N N . TYR A 1 103 ? -5.787 6.711 -15.005 1.00 75.56 103 TYR A N 1
ATOM 830 C CA . TYR A 1 103 ? -4.431 6.886 -14.471 1.00 75.56 103 TYR A CA 1
ATOM 831 C C . TYR A 1 103 ? -4.391 6.758 -12.930 1.00 75.56 103 TYR A C 1
ATOM 833 O O . TYR A 1 103 ? -5.088 7.524 -12.255 1.00 75.56 103 TYR A O 1
ATOM 841 N N . PRO A 1 104 ? -3.581 5.844 -12.349 1.00 86.50 104 PRO A N 1
ATOM 842 C CA . PRO A 1 104 ? -3.542 5.581 -10.902 1.00 86.50 104 PRO A CA 1
ATOM 843 C C . PRO A 1 104 ? -3.302 6.813 -10.017 1.00 86.50 104 PRO A C 1
ATOM 845 O O . PRO A 1 104 ? -3.921 6.957 -8.961 1.00 86.50 104 PRO A O 1
ATOM 848 N N . PHE A 1 105 ? -2.481 7.769 -10.472 1.00 88.88 105 PHE A N 1
ATOM 849 C CA . PHE A 1 105 ? -2.199 9.004 -9.726 1.00 88.88 105 PHE A CA 1
ATOM 850 C C . PHE A 1 105 ? -3.450 9.827 -9.400 1.00 88.88 105 PHE A C 1
ATOM 852 O O . PHE A 1 105 ? -3.471 10.537 -8.396 1.00 88.88 105 PHE A O 1
ATOM 859 N N . LYS A 1 106 ? -4.527 9.715 -10.187 1.00 89.50 106 LYS A N 1
ATOM 860 C CA . LYS A 1 106 ? -5.799 10.378 -9.877 1.00 89.50 106 LYS A CA 1
ATOM 861 C C . LYS A 1 106 ? -6.375 9.915 -8.535 1.00 89.50 106 LYS A C 1
ATOM 863 O O . LYS A 1 106 ? -6.940 10.731 -7.807 1.00 89.50 106 LYS A O 1
ATOM 868 N N . PHE A 1 107 ? -6.242 8.634 -8.200 1.00 91.81 107 PHE A N 1
ATOM 869 C CA . PHE A 1 107 ? -6.742 8.099 -6.933 1.00 91.81 107 PHE A CA 1
ATOM 870 C C . PHE A 1 107 ? -5.852 8.501 -5.757 1.00 91.81 107 PHE A C 1
ATOM 872 O O . PHE A 1 107 ? -6.374 8.796 -4.687 1.00 91.81 107 PHE A O 1
ATOM 879 N N . ILE A 1 108 ? -4.543 8.655 -5.984 1.00 93.81 108 ILE A N 1
ATOM 880 C CA . ILE A 1 108 ? -3.622 9.253 -5.005 1.00 93.81 108 ILE A CA 1
ATOM 881 C C . ILE A 1 108 ? -4.017 10.709 -4.716 1.00 93.81 108 ILE A C 1
ATOM 883 O O . ILE A 1 108 ? -4.095 11.115 -3.559 1.00 93.81 108 ILE A O 1
ATOM 887 N N . ILE A 1 109 ? -4.335 11.493 -5.755 1.00 93.19 109 ILE A N 1
ATOM 888 C CA . ILE A 1 109 ? -4.829 12.871 -5.595 1.00 93.19 109 ILE A CA 1
ATOM 889 C C . ILE A 1 109 ? -6.123 12.885 -4.775 1.00 93.19 109 ILE A C 1
ATOM 891 O O . ILE A 1 109 ? -6.236 13.684 -3.850 1.00 93.19 109 ILE A O 1
ATOM 895 N N . LEU A 1 110 ? -7.086 12.010 -5.091 1.00 93.56 110 LEU A N 1
ATOM 896 C CA . LEU A 1 110 ? -8.351 11.913 -4.352 1.00 93.56 110 LEU A CA 1
ATOM 897 C C . LEU A 1 110 ? -8.133 11.549 -2.879 1.00 93.56 110 LEU A C 1
ATOM 899 O O . LEU A 1 110 ? -8.751 12.166 -2.015 1.00 93.56 110 LEU A O 1
ATOM 903 N N . TYR A 1 111 ? -7.245 10.594 -2.597 1.00 94.94 111 TYR A N 1
ATOM 904 C CA . TYR A 1 111 ? -6.858 10.218 -1.238 1.00 94.94 111 TYR A CA 1
ATOM 905 C C . TYR A 1 111 ? -6.262 11.409 -0.471 1.00 94.94 111 TYR A C 1
ATOM 907 O O . TYR A 1 111 ? -6.730 11.747 0.615 1.00 94.94 111 TYR A O 1
ATOM 915 N N . LEU A 1 112 ? -5.285 12.107 -1.059 1.00 94.44 112 LEU A N 1
ATOM 916 C CA . LEU A 1 112 ? -4.657 13.268 -0.426 1.00 94.44 112 LEU A CA 1
ATOM 917 C C . LEU A 1 112 ? -5.653 14.416 -0.209 1.00 94.44 112 LEU A C 1
ATOM 919 O O . LEU A 1 112 ? -5.603 15.080 0.822 1.00 94.44 112 LEU A O 1
ATOM 923 N N . GLN A 1 113 ? -6.566 14.654 -1.156 1.00 93.94 113 GLN A N 1
ATOM 924 C CA . GLN A 1 113 ? -7.630 15.650 -1.002 1.00 93.94 113 GLN A CA 1
ATOM 925 C C . GLN A 1 113 ? -8.550 15.315 0.170 1.00 93.94 113 GLN A C 1
ATOM 927 O O . GLN A 1 113 ? -8.801 16.193 0.992 1.00 93.94 113 GLN A O 1
ATOM 932 N N . ALA A 1 114 ? -8.988 14.057 0.279 1.00 93.88 114 ALA A N 1
ATOM 933 C CA . ALA A 1 114 ? -9.773 13.594 1.417 1.00 93.88 114 ALA A CA 1
ATOM 934 C C . ALA A 1 114 ? -9.022 13.853 2.727 1.00 93.88 114 ALA A C 1
ATOM 936 O O . ALA A 1 114 ? -9.556 14.456 3.648 1.00 93.88 114 ALA A O 1
ATOM 937 N N . PHE A 1 115 ? -7.747 13.478 2.791 1.00 92.19 115 PHE A N 1
ATOM 938 C CA . PHE A 1 115 ? -6.946 13.673 3.992 1.00 92.19 115 PHE A CA 1
ATOM 939 C C . PHE A 1 115 ? -6.797 15.155 4.390 1.00 92.19 115 PHE A C 1
ATOM 941 O O . PHE A 1 115 ? -6.960 15.498 5.562 1.00 92.19 115 PHE A O 1
ATOM 948 N N . PHE A 1 116 ? -6.516 16.050 3.435 1.00 91.94 116 PHE A N 1
ATOM 949 C CA . PHE A 1 116 ? -6.421 17.488 3.712 1.00 91.94 116 PHE A CA 1
ATOM 950 C C . PHE A 1 116 ? -7.757 18.084 4.156 1.00 91.94 116 PHE A C 1
ATOM 952 O O . PHE A 1 116 ? -7.784 18.848 5.115 1.00 91.94 116 PHE A O 1
ATOM 959 N N . GLU A 1 117 ? -8.864 17.709 3.516 1.00 93.00 117 GLU A N 1
ATOM 960 C CA . GLU A 1 117 ? -10.189 18.159 3.944 1.00 93.00 117 GLU A CA 1
ATOM 961 C C . GLU A 1 117 ? -10.546 17.637 5.336 1.00 93.00 117 GLU A C 1
ATOM 963 O O . GLU A 1 117 ? -11.079 18.390 6.151 1.00 93.00 117 GLU A O 1
ATOM 968 N N . LYS A 1 118 ? -10.169 16.395 5.663 1.00 89.50 118 LYS A N 1
ATOM 969 C CA . LYS A 1 118 ? -10.389 15.853 7.004 1.00 89.50 118 LYS A CA 1
ATOM 970 C C . LYS A 1 118 ? -9.605 16.607 8.074 1.00 89.50 118 LYS A C 1
ATOM 972 O O . LYS A 1 118 ? -10.137 16.847 9.154 1.00 89.50 118 LYS A O 1
ATOM 977 N N . LYS A 1 119 ? -8.361 17.006 7.779 1.00 88.06 119 LYS A N 1
ATOM 978 C CA . LYS A 1 119 ? -7.553 17.869 8.663 1.00 88.06 119 LYS A CA 1
ATOM 979 C C . LYS A 1 119 ? -8.208 19.228 8.923 1.00 88.06 119 LYS A C 1
ATOM 981 O O . LYS A 1 119 ? -7.967 19.816 9.969 1.00 88.06 119 LYS A O 1
ATOM 986 N N . GLU A 1 120 ? -9.025 19.710 7.992 1.00 89.06 120 GLU A N 1
ATOM 987 C CA . GLU A 1 120 ? -9.834 20.927 8.132 1.00 89.06 120 GLU A CA 1
ATOM 988 C C . GLU A 1 120 ? -11.229 20.649 8.729 1.00 89.06 120 GLU A C 1
ATOM 990 O O . GLU A 1 120 ? -12.119 21.489 8.618 1.00 89.06 120 GLU A O 1
ATOM 995 N N . GLU A 1 121 ? -11.432 19.471 9.330 1.00 88.94 121 GLU A N 1
ATOM 996 C CA . GLU A 1 121 ? -12.690 19.020 9.943 1.00 88.94 121 GLU A CA 1
ATOM 997 C C . GLU A 1 121 ? -13.888 18.988 8.974 1.00 88.94 121 GLU A C 1
ATOM 999 O O . GLU A 1 121 ? -15.048 19.076 9.378 1.00 88.94 121 GLU A O 1
ATOM 1004 N N . LYS A 1 122 ? -13.624 18.829 7.672 1.00 90.12 122 LYS A N 1
ATOM 1005 C CA . LYS A 1 122 ? -14.664 18.704 6.642 1.00 90.12 122 LYS A CA 1
ATOM 1006 C C . LYS A 1 122 ? -15.087 17.248 6.445 1.00 90.12 122 LYS A C 1
ATOM 1008 O O . LYS A 1 122 ? -14.334 16.316 6.723 1.00 90.12 122 LYS A O 1
ATOM 1013 N N . ASN A 1 123 ? -16.304 17.070 5.926 1.00 88.56 123 ASN A N 1
ATOM 1014 C CA . ASN A 1 123 ? -16.826 15.770 5.507 1.00 88.56 123 ASN A CA 1
ATOM 1015 C C . ASN A 1 123 ? -16.107 15.293 4.234 1.00 88.56 123 ASN A C 1
ATOM 1017 O O . ASN A 1 123 ? -16.028 16.029 3.251 1.00 88.56 123 ASN A O 1
ATOM 1021 N N . ILE A 1 124 ? -15.633 14.046 4.247 1.00 91.56 124 ILE A N 1
ATOM 1022 C CA . ILE A 1 124 ? -14.833 13.458 3.162 1.00 91.56 124 ILE A CA 1
ATOM 1023 C C . ILE A 1 124 ? -15.560 12.354 2.385 1.00 91.56 124 ILE A C 1
ATOM 1025 O O . ILE A 1 124 ? -14.958 11.682 1.541 1.00 91.56 124 ILE A O 1
ATOM 1029 N N . ASP A 1 125 ? -16.864 12.182 2.609 1.00 89.12 125 ASP A N 1
ATOM 1030 C CA . ASP A 1 125 ? -17.655 11.066 2.081 1.00 89.12 125 ASP A CA 1
ATOM 1031 C C . ASP A 1 125 ? -17.644 11.037 0.556 1.00 89.12 125 ASP A C 1
ATOM 1033 O O . ASP A 1 125 ? -17.634 9.973 -0.059 1.00 89.12 125 ASP A O 1
ATOM 1037 N N . ILE A 1 126 ? -17.625 12.208 -0.083 1.00 91.62 126 ILE A N 1
ATOM 1038 C CA . ILE A 1 126 ? -17.578 12.320 -1.545 1.00 91.62 126 ILE A CA 1
ATOM 1039 C C . ILE A 1 126 ? -16.295 11.690 -2.101 1.00 91.62 126 ILE A C 1
ATOM 1041 O O . ILE A 1 126 ? -16.325 11.090 -3.179 1.00 91.62 126 ILE A O 1
ATOM 1045 N N . TYR A 1 127 ? -15.171 11.823 -1.397 1.00 92.88 127 TYR A N 1
ATOM 1046 C CA . TYR A 1 127 ? -13.898 11.243 -1.816 1.00 92.88 127 TYR A CA 1
ATOM 1047 C C . TYR A 1 127 ? -13.877 9.740 -1.575 1.00 92.88 127 TYR A C 1
ATOM 1049 O O . TYR A 1 127 ? -13.556 8.992 -2.499 1.00 92.88 127 TYR A O 1
ATOM 1057 N N . ILE A 1 128 ? -14.300 9.303 -0.386 1.00 91.69 128 ILE A N 1
ATOM 1058 C CA . ILE A 1 128 ? -14.387 7.881 -0.038 1.00 91.69 128 ILE A CA 1
ATOM 1059 C C . ILE A 1 128 ? -15.305 7.146 -1.020 1.00 91.69 128 ILE A C 1
ATOM 1061 O O . ILE A 1 128 ? -14.885 6.161 -1.615 1.00 91.69 128 ILE A O 1
ATOM 1065 N N . ASN A 1 129 ? -16.497 7.676 -1.307 1.00 90.00 129 ASN A N 1
ATOM 1066 C CA . ASN A 1 129 ? -17.431 7.072 -2.261 1.00 90.00 129 ASN A CA 1
ATOM 1067 C C . ASN A 1 129 ? -16.849 6.949 -3.680 1.00 90.00 129 ASN A C 1
ATOM 1069 O O . ASN A 1 129 ? -17.138 5.989 -4.394 1.00 90.00 129 ASN A O 1
ATOM 1073 N N . LYS A 1 130 ? -16.030 7.914 -4.123 1.00 91.69 130 LYS A N 1
ATOM 1074 C CA . LYS A 1 130 ? -15.351 7.833 -5.429 1.00 91.69 130 LYS A CA 1
ATOM 1075 C C . LYS A 1 130 ? -14.280 6.745 -5.446 1.00 91.69 130 LYS A C 1
ATOM 1077 O O . LYS A 1 130 ? -14.130 6.083 -6.471 1.00 91.69 130 LYS A O 1
ATOM 1082 N N . LEU A 1 131 ? -13.542 6.594 -4.347 1.00 92.19 131 LEU A N 1
ATOM 1083 C CA . LEU A 1 131 ? -12.509 5.572 -4.192 1.00 92.19 131 LEU A CA 1
ATOM 1084 C C . LEU A 1 131 ? -13.129 4.173 -4.078 1.00 92.19 131 LEU A C 1
ATOM 1086 O O . LEU A 1 131 ? -12.719 3.277 -4.807 1.00 92.19 131 LEU A O 1
ATOM 1090 N N . ASP A 1 132 ? -14.175 4.012 -3.266 1.00 89.88 132 ASP A N 1
ATOM 1091 C CA . ASP A 1 132 ? -14.935 2.763 -3.143 1.00 89.88 132 ASP A CA 1
ATOM 1092 C C . ASP A 1 132 ? -15.515 2.335 -4.493 1.00 89.88 132 ASP A C 1
ATOM 1094 O O . ASP A 1 132 ? -15.320 1.201 -4.914 1.00 89.88 132 ASP A O 1
ATOM 1098 N N . LYS A 1 133 ? -16.150 3.256 -5.232 1.00 90.12 133 LYS A N 1
ATOM 1099 C CA . LYS A 1 133 ? -16.701 2.954 -6.562 1.00 90.12 133 LYS A CA 1
ATOM 1100 C C . LYS A 1 133 ? -15.630 2.477 -7.546 1.00 90.12 133 LYS A C 1
ATOM 1102 O O . LYS A 1 133 ? -15.925 1.661 -8.416 1.00 90.12 133 LYS A O 1
ATOM 1107 N N . TYR A 1 134 ? -14.411 3.009 -7.448 1.00 90.38 134 TYR A N 1
ATOM 1108 C CA . TYR A 1 134 ? -13.292 2.504 -8.235 1.00 90.38 134 TYR A CA 1
ATOM 1109 C C . TYR A 1 134 ? -12.929 1.085 -7.799 1.00 90.38 134 TYR A C 1
ATOM 1111 O O . TYR A 1 134 ? -12.944 0.199 -8.647 1.00 90.38 134 TYR A O 1
ATOM 1119 N N . LEU A 1 135 ? -12.696 0.856 -6.504 1.00 89.38 135 LEU A N 1
ATOM 1120 C CA . LEU A 1 135 ? -12.314 -0.454 -5.968 1.00 89.38 135 LEU A CA 1
ATOM 1121 C C . LEU A 1 135 ? -13.351 -1.548 -6.280 1.00 89.38 135 LEU A C 1
ATOM 1123 O O . LEU A 1 135 ? -12.981 -2.662 -6.635 1.00 89.38 135 LEU A O 1
ATOM 1127 N N . GLU A 1 136 ? -14.643 -1.219 -6.226 1.00 86.88 136 GLU A N 1
ATOM 1128 C CA . GLU A 1 136 ? -15.750 -2.117 -6.588 1.00 86.88 136 GLU A CA 1
ATOM 1129 C C . GLU A 1 136 ? -15.803 -2.436 -8.095 1.00 86.88 136 GLU A C 1
ATOM 1131 O O . GLU A 1 136 ? -16.356 -3.460 -8.489 1.00 86.88 136 GLU A O 1
ATOM 1136 N N . SER A 1 137 ? -15.242 -1.573 -8.949 1.00 86.38 137 SER A N 1
ATOM 1137 C CA . SER A 1 137 ? -15.254 -1.744 -10.411 1.00 86.38 137 SER A CA 1
ATOM 1138 C C . SER A 1 137 ? -14.111 -2.604 -10.959 1.00 86.38 137 SER A C 1
ATOM 1140 O O . SER A 1 137 ? -14.068 -2.870 -12.160 1.00 86.38 137 SER A O 1
ATOM 1142 N N . ILE A 1 138 ? -13.168 -3.013 -10.108 1.00 85.12 138 ILE A N 1
ATOM 1143 C CA . ILE A 1 138 ? -11.963 -3.736 -10.521 1.00 85.12 138 ILE A CA 1
ATOM 1144 C C . ILE A 1 138 ? -12.260 -5.230 -10.643 1.00 85.12 138 ILE A C 1
ATOM 1146 O O . ILE A 1 138 ? -12.651 -5.884 -9.681 1.00 85.12 138 ILE A O 1
ATOM 1150 N N . GLU A 1 139 ? -11.996 -5.790 -11.822 1.00 79.81 139 GLU A N 1
ATOM 1151 C CA . GLU A 1 139 ? -12.137 -7.231 -12.076 1.00 79.81 139 GLU A CA 1
ATOM 1152 C C . GLU A 1 139 ? -10.908 -8.036 -11.616 1.00 79.81 139 GLU A C 1
ATOM 1154 O O . GLU A 1 139 ? -11.033 -9.192 -11.216 1.00 79.81 139 GLU A O 1
ATOM 1159 N N . SER A 1 140 ? -9.714 -7.429 -11.648 1.00 82.44 140 SER A N 1
ATOM 1160 C CA . SER A 1 140 ? -8.444 -8.054 -11.257 1.00 82.44 140 SER A CA 1
ATOM 1161 C C . SER A 1 140 ? -7.632 -7.123 -10.362 1.00 82.44 140 SER A C 1
ATOM 1163 O O . SER A 1 140 ? -7.177 -6.077 -10.815 1.00 82.44 140 SER A O 1
ATOM 1165 N N . ILE A 1 141 ? -7.412 -7.537 -9.113 1.00 85.25 141 ILE A N 1
ATOM 1166 C CA . ILE A 1 141 ? -6.704 -6.755 -8.090 1.00 85.25 141 ILE A CA 1
ATOM 1167 C C . ILE A 1 141 ? -5.194 -6.734 -8.369 1.00 85.25 141 ILE A C 1
ATOM 1169 O O . ILE A 1 141 ? -4.551 -7.789 -8.410 1.00 85.25 141 ILE A O 1
ATOM 1173 N N . THR A 1 142 ? -4.638 -5.532 -8.514 1.00 85.62 142 THR A N 1
ATOM 1174 C CA . THR A 1 142 ? -3.195 -5.250 -8.591 1.00 85.62 142 THR A CA 1
ATOM 1175 C C . THR A 1 142 ? -2.633 -4.802 -7.237 1.00 85.62 142 THR A C 1
ATOM 1177 O O . THR A 1 142 ? -3.389 -4.518 -6.309 1.00 85.62 142 THR A O 1
ATOM 1180 N N . ASP A 1 143 ? -1.307 -4.683 -7.118 1.00 84.44 143 ASP A N 1
ATOM 1181 C CA . ASP A 1 143 ? -0.672 -4.162 -5.896 1.00 84.44 143 ASP A CA 1
ATOM 1182 C C . ASP A 1 143 ? -1.092 -2.724 -5.590 1.00 84.44 143 ASP A C 1
ATOM 1184 O O . ASP A 1 143 ? -1.312 -2.373 -4.434 1.00 84.44 143 ASP A O 1
ATOM 1188 N N . PHE A 1 144 ? -1.317 -1.905 -6.621 1.00 87.88 144 PHE A N 1
ATOM 1189 C CA . PHE A 1 144 ? -1.836 -0.555 -6.422 1.00 87.88 144 PHE A CA 1
ATOM 1190 C C . PHE A 1 144 ? -3.214 -0.576 -5.767 1.00 87.88 144 PHE A C 1
ATOM 1192 O O . PHE A 1 144 ? -3.477 0.199 -4.850 1.00 87.88 144 PHE A O 1
ATOM 1199 N N . ASP A 1 145 ? -4.077 -1.491 -6.197 1.00 88.81 145 ASP A N 1
ATOM 1200 C CA . ASP A 1 145 ? -5.423 -1.615 -5.650 1.00 88.81 145 ASP A CA 1
ATOM 1201 C C . ASP A 1 145 ? -5.389 -2.138 -4.209 1.00 88.81 145 ASP A C 1
ATOM 1203 O O . ASP A 1 145 ? -6.211 -1.723 -3.392 1.00 88.81 145 ASP A O 1
ATOM 1207 N N . LEU A 1 146 ? -4.404 -2.985 -3.874 1.00 88.38 146 LEU A N 1
ATOM 1208 C CA . LEU A 1 146 ? -4.144 -3.402 -2.497 1.00 88.38 146 LEU A CA 1
ATOM 1209 C C . LEU A 1 146 ? -3.816 -2.205 -1.603 1.00 88.38 146 LEU A C 1
ATOM 1211 O O . LEU A 1 146 ? -4.521 -1.954 -0.624 1.00 88.38 146 LEU A O 1
ATOM 1215 N N . PHE A 1 147 ? -2.799 -1.429 -1.978 1.00 89.31 147 PHE A N 1
ATOM 1216 C CA . PHE A 1 147 ? -2.372 -0.247 -1.228 1.00 89.31 147 PHE A CA 1
ATOM 1217 C C . PHE A 1 147 ? -3.474 0.814 -1.159 1.00 89.31 147 PHE A C 1
ATOM 1219 O O . PHE A 1 147 ? -3.701 1.410 -0.106 1.00 89.31 147 PHE A O 1
ATOM 1226 N N . LEU A 1 148 ? -4.212 1.031 -2.251 1.00 92.00 148 LEU A N 1
ATOM 1227 C CA . LEU A 1 148 ? -5.300 2.003 -2.274 1.00 92.00 148 LEU A CA 1
ATOM 1228 C C . LEU A 1 148 ? -6.431 1.592 -1.334 1.00 92.00 148 LEU A C 1
ATOM 1230 O O . LEU A 1 148 ? -7.002 2.445 -0.659 1.00 92.00 148 LEU A O 1
ATOM 1234 N N . ASN A 1 149 ? -6.739 0.298 -1.254 1.00 90.50 149 ASN A N 1
ATOM 1235 C CA . ASN A 1 149 ? -7.740 -0.196 -0.322 1.00 90.50 149 ASN A CA 1
ATOM 1236 C C . ASN A 1 149 ? -7.315 0.051 1.139 1.00 90.50 149 ASN A C 1
ATOM 1238 O O . ASN A 1 149 ? -8.115 0.554 1.928 1.00 90.50 149 ASN A O 1
ATOM 1242 N N . PHE A 1 150 ? -6.039 -0.166 1.481 1.00 88.94 150 PHE A N 1
ATOM 1243 C CA . PHE A 1 150 ? -5.499 0.219 2.793 1.00 88.94 150 PHE A CA 1
ATOM 1244 C C . PHE A 1 150 ? -5.599 1.722 3.061 1.00 88.94 150 PHE A C 1
ATOM 1246 O O . PHE A 1 150 ? -6.035 2.129 4.138 1.00 88.94 150 PHE A O 1
ATOM 1253 N N . ALA A 1 151 ? -5.270 2.556 2.077 1.00 90.94 151 ALA A N 1
ATOM 1254 C CA . ALA A 1 151 ? -5.401 4.006 2.192 1.00 90.94 151 ALA A CA 1
ATOM 1255 C C . ALA A 1 151 ? -6.863 4.431 2.458 1.00 90.94 151 ALA A C 1
ATOM 1257 O O . ALA A 1 151 ? -7.138 5.297 3.289 1.00 90.94 151 ALA A O 1
ATOM 1258 N N . VAL A 1 152 ? -7.829 3.787 1.793 1.00 90.94 152 VAL A N 1
ATOM 1259 C CA . VAL A 1 152 ? -9.265 4.028 2.012 1.00 90.94 152 VAL A CA 1
ATOM 1260 C C . VAL A 1 152 ? -9.712 3.556 3.396 1.00 90.94 152 VAL A C 1
ATOM 1262 O O . VAL A 1 152 ? -10.463 4.274 4.057 1.00 90.94 152 VAL A O 1
ATOM 1265 N N . LEU A 1 153 ? -9.235 2.398 3.865 1.00 87.88 153 LEU A N 1
ATOM 1266 C CA . LEU A 1 153 ? -9.489 1.915 5.227 1.00 87.88 153 LEU A CA 1
ATOM 1267 C C . LEU A 1 153 ? -9.016 2.933 6.273 1.00 87.88 153 LEU A C 1
ATOM 1269 O O . LEU A 1 153 ? -9.774 3.260 7.184 1.00 87.88 153 LEU A O 1
ATOM 1273 N N . GLN A 1 154 ? -7.818 3.499 6.102 1.00 85.69 154 GLN A N 1
ATOM 1274 C CA . GLN A 1 154 ? -7.293 4.545 6.986 1.00 85.69 154 GLN A CA 1
ATOM 1275 C C . GLN A 1 154 ? -8.189 5.792 6.995 1.00 85.69 154 GLN A C 1
ATOM 1277 O O . GLN A 1 154 ? -8.521 6.299 8.064 1.00 85.69 154 GLN A O 1
ATOM 1282 N N . LEU A 1 155 ? -8.650 6.268 5.831 1.00 88.12 155 LEU A N 1
ATOM 1283 C CA . LEU A 1 155 ? -9.594 7.396 5.769 1.00 88.12 155 LEU A CA 1
ATOM 1284 C C . LEU A 1 155 ? -10.914 7.086 6.486 1.00 88.12 155 LEU A C 1
ATOM 1286 O O . LEU A 1 155 ? -11.437 7.937 7.203 1.00 88.12 155 LEU A O 1
ATOM 1290 N N . LYS A 1 156 ? -11.440 5.867 6.328 1.00 87.00 156 LYS A N 1
ATOM 1291 C CA . LYS A 1 156 ? -12.676 5.427 6.992 1.00 87.00 156 LYS A CA 1
ATOM 1292 C C . LYS A 1 156 ? -12.533 5.352 8.508 1.00 87.00 156 LYS A C 1
ATOM 1294 O O . LYS A 1 156 ? -13.487 5.668 9.203 1.00 87.00 156 LYS A O 1
ATOM 1299 N N . GLN A 1 157 ? -11.360 4.987 9.024 1.00 80.50 157 GLN A N 1
ATOM 1300 C CA . GLN A 1 157 ? -11.081 5.015 10.465 1.00 80.50 157 GLN A CA 1
ATOM 1301 C C . GLN A 1 157 ? -11.050 6.445 11.035 1.00 80.50 157 GLN A C 1
ATOM 1303 O O . GLN A 1 157 ? -11.362 6.649 12.210 1.00 80.50 157 GLN A O 1
ATOM 1308 N N . LEU A 1 158 ? -10.693 7.443 10.217 1.00 78.75 158 LEU A N 1
ATOM 1309 C CA . LEU A 1 158 ? -10.725 8.856 10.608 1.00 78.75 158 LEU A CA 1
ATOM 1310 C C . LEU A 1 158 ? -12.148 9.442 10.605 1.00 78.75 158 LEU A C 1
ATOM 1312 O O . LEU A 1 158 ? -12.409 10.407 11.329 1.00 78.75 158 LEU A O 1
ATOM 1316 N N . GLU A 1 159 ? -13.063 8.892 9.803 1.00 77.50 159 GLU A N 1
ATOM 1317 C CA . GLU A 1 159 ? -14.443 9.366 9.684 1.00 77.50 159 GLU A CA 1
ATOM 1318 C C . GLU A 1 159 ? -15.391 8.620 10.636 1.00 77.50 159 GLU A C 1
ATOM 1320 O O . GLU A 1 159 ? -15.570 7.405 10.559 1.00 77.50 159 GLU A O 1
ATOM 1325 N N . SER A 1 160 ? -16.050 9.346 11.540 1.00 60.97 160 SER A N 1
ATOM 1326 C CA . SER A 1 160 ? -17.034 8.750 12.447 1.00 60.97 160 SER A CA 1
ATOM 1327 C C . SER A 1 160 ? -18.244 8.222 11.668 1.00 60.97 160 SER A C 1
ATOM 1329 O O . SER A 1 160 ? -18.930 8.997 11.007 1.00 60.97 160 SER A O 1
ATOM 1331 N N . GLY A 1 161 ? -18.541 6.925 11.790 1.00 57.97 161 GLY A N 1
ATOM 1332 C CA . GLY A 1 161 ? -19.754 6.314 11.229 1.00 57.97 161 GLY A CA 1
ATOM 1333 C C . GLY A 1 161 ? -19.593 5.602 9.879 1.00 57.97 161 GLY A C 1
ATOM 1334 O O . GLY A 1 161 ? -20.599 5.174 9.313 1.00 57.97 161 GLY A O 1
ATOM 1335 N N . TYR A 1 162 ? -18.372 5.426 9.360 1.00 63.12 162 TYR A N 1
ATOM 1336 C CA . TYR A 1 162 ? -18.167 4.671 8.119 1.00 63.12 162 TYR A CA 1
ATOM 1337 C C . TYR A 1 162 ? -18.139 3.149 8.322 1.00 63.12 162 TYR A C 1
ATOM 1339 O O . TYR A 1 162 ? -17.509 2.625 9.239 1.00 63.12 162 TYR A O 1
ATOM 1347 N N . GLN A 1 163 ? -18.774 2.414 7.402 1.00 65.31 163 GLN A N 1
ATOM 1348 C CA . GLN A 1 163 ? -18.743 0.948 7.375 1.00 65.31 163 GLN A CA 1
ATOM 1349 C C . GLN A 1 163 ? -17.433 0.452 6.747 1.00 65.31 163 GLN A C 1
ATOM 1351 O O . GLN A 1 163 ? -17.308 0.359 5.522 1.00 65.31 163 GLN A O 1
ATOM 1356 N N . ILE A 1 164 ? -16.463 0.108 7.599 1.00 68.62 164 ILE A N 1
ATOM 1357 C CA . ILE A 1 164 ? -15.176 -0.509 7.219 1.00 68.62 164 ILE A CA 1
ATOM 1358 C C . ILE A 1 164 ? -15.399 -1.831 6.447 1.00 68.62 164 ILE A C 1
ATOM 1360 O O . ILE A 1 164 ? -14.595 -2.211 5.598 1.00 68.62 164 ILE A O 1
ATOM 1364 N N . GLU A 1 165 ? -16.537 -2.502 6.671 1.00 65.62 165 GLU A N 1
ATOM 1365 C CA . GLU A 1 165 ? -16.860 -3.830 6.129 1.00 65.62 165 GLU A CA 1
ATOM 1366 C C . GLU A 1 165 ? -16.715 -3.955 4.602 1.00 65.62 165 GLU A C 1
ATOM 1368 O O . GLU A 1 165 ? -16.280 -5.000 4.119 1.00 65.62 165 GLU A O 1
ATOM 1373 N N . LYS A 1 166 ? -17.034 -2.905 3.830 1.00 65.19 166 LYS A N 1
ATOM 1374 C CA . LYS A 1 166 ? -16.995 -2.958 2.354 1.00 65.19 166 LYS A CA 1
ATOM 1375 C C . LYS A 1 166 ? -15.598 -3.233 1.790 1.00 65.19 166 LYS A C 1
ATOM 1377 O O . LYS A 1 166 ? -15.463 -3.888 0.759 1.00 65.19 166 LYS A O 1
ATOM 1382 N N . ASN A 1 167 ? -14.567 -2.756 2.477 1.00 65.31 167 ASN A N 1
ATOM 1383 C CA . ASN A 1 167 ? -13.170 -2.860 2.058 1.00 65.31 167 ASN A CA 1
ATOM 1384 C C . ASN A 1 167 ? -12.508 -4.169 2.508 1.00 65.31 167 ASN A C 1
ATOM 1386 O O . ASN A 1 167 ? -11.480 -4.552 1.955 1.00 65.31 167 ASN A O 1
ATOM 1390 N N . LEU A 1 168 ? -13.123 -4.880 3.460 1.00 75.12 168 LEU A N 1
ATOM 1391 C CA . LEU A 1 168 ? -12.630 -6.126 4.059 1.00 75.12 168 LEU A CA 1
ATOM 1392 C C . LEU A 1 168 ? -13.299 -7.368 3.452 1.00 75.12 168 LEU A C 1
ATOM 1394 O O . LEU A 1 168 ? -13.633 -8.324 4.157 1.00 75.12 168 LEU A O 1
ATOM 1398 N N . ASN A 1 169 ? -13.552 -7.360 2.144 1.00 76.44 169 ASN A N 1
ATOM 1399 C CA . ASN A 1 169 ? -14.179 -8.505 1.494 1.00 76.44 169 ASN A CA 1
ATOM 1400 C C . ASN A 1 169 ? -13.216 -9.708 1.392 1.00 76.44 169 ASN A C 1
ATOM 1402 O O . ASN A 1 169 ? -11.991 -9.578 1.416 1.00 76.44 169 ASN A O 1
ATOM 1406 N N . VAL A 1 170 ? -13.785 -10.909 1.266 1.00 80.81 170 VAL A N 1
ATOM 1407 C CA . VAL A 1 170 ? -13.022 -12.170 1.231 1.00 80.81 170 VAL A CA 1
ATOM 1408 C C . VAL A 1 170 ? -12.047 -12.224 0.048 1.00 80.81 170 VAL A C 1
ATOM 1410 O O . VAL A 1 170 ? -10.942 -12.741 0.192 1.00 80.81 170 VAL A O 1
ATOM 1413 N N . THR A 1 171 ? -12.425 -11.674 -1.109 1.00 81.75 171 THR A N 1
ATOM 1414 C CA . THR A 1 171 ? -11.584 -11.648 -2.318 1.00 81.75 171 THR A CA 1
ATOM 1415 C C . THR A 1 171 ? -10.288 -10.880 -2.079 1.00 81.75 171 THR A C 1
ATOM 1417 O O . THR A 1 171 ? -9.209 -11.371 -2.403 1.00 81.75 171 THR A O 1
ATOM 1420 N N . PHE A 1 172 ? -10.390 -9.706 -1.461 1.00 84.50 172 PHE A N 1
ATOM 1421 C CA . PHE A 1 172 ? -9.258 -8.861 -1.108 1.00 84.50 172 PHE A CA 1
ATOM 1422 C C . PHE A 1 172 ? -8.295 -9.570 -0.150 1.00 84.50 172 PHE A C 1
ATOM 1424 O O . PHE A 1 172 ? -7.093 -9.641 -0.397 1.00 84.50 172 PHE A O 1
ATOM 1431 N N . ILE A 1 173 ? -8.842 -10.173 0.906 1.00 88.00 173 ILE A N 1
ATOM 1432 C CA . ILE A 1 173 ? -8.066 -10.891 1.923 1.00 88.00 173 ILE A CA 1
ATOM 1433 C C . ILE A 1 173 ? -7.350 -12.101 1.318 1.00 88.00 173 ILE A C 1
ATOM 1435 O O . ILE A 1 173 ? -6.170 -12.324 1.581 1.00 88.00 173 ILE A O 1
ATOM 1439 N N . ASN A 1 174 ? -8.028 -12.861 0.456 1.00 87.81 174 ASN A N 1
ATOM 1440 C CA . ASN A 1 174 ? -7.403 -13.980 -0.243 1.00 87.81 174 ASN A CA 1
ATOM 1441 C C . ASN A 1 174 ? -6.269 -13.513 -1.162 1.00 87.81 174 ASN A C 1
ATOM 1443 O O . ASN A 1 174 ? -5.249 -14.192 -1.239 1.00 87.81 174 ASN A O 1
ATOM 1447 N N . LYS A 1 175 ? -6.409 -12.351 -1.814 1.00 87.19 175 LYS A N 1
ATOM 1448 C CA . LYS A 1 175 ? -5.348 -11.793 -2.660 1.00 87.19 175 LYS A CA 1
ATOM 1449 C C . LYS A 1 175 ? -4.100 -11.430 -1.857 1.00 87.19 175 LYS A C 1
ATOM 1451 O O . LYS A 1 175 ? -2.996 -11.723 -2.307 1.00 87.19 175 LYS A O 1
ATOM 1456 N N . LEU A 1 176 ? -4.263 -10.862 -0.661 1.00 88.12 176 LEU A N 1
ATOM 1457 C CA . LEU A 1 176 ? -3.140 -10.606 0.248 1.00 88.12 176 LEU A CA 1
ATOM 1458 C C . LEU A 1 176 ? -2.442 -11.903 0.668 1.00 88.12 176 LEU A C 1
ATOM 1460 O O . LEU A 1 176 ? -1.222 -12.004 0.590 1.00 88.12 176 LEU A O 1
ATOM 1464 N N . LEU A 1 177 ? -3.209 -12.931 1.038 1.00 89.44 177 LEU A N 1
ATOM 1465 C CA . LEU A 1 177 ? -2.646 -14.236 1.397 1.00 89.44 177 LEU A CA 1
ATOM 1466 C C . LEU A 1 177 ? -1.946 -14.923 0.211 1.00 89.44 177 LEU A C 1
ATOM 1468 O O . LEU A 1 177 ? -0.967 -15.636 0.408 1.00 89.44 177 LEU A O 1
ATOM 1472 N N . GLU A 1 178 ? -2.411 -14.725 -1.027 1.00 87.94 178 GLU A N 1
ATOM 1473 C CA . GLU A 1 178 ? -1.703 -15.197 -2.226 1.00 87.94 178 GLU A CA 1
ATOM 1474 C C . GLU A 1 178 ? -0.339 -14.526 -2.392 1.00 87.94 178 GLU A C 1
ATOM 1476 O O . GLU A 1 178 ? 0.617 -15.202 -2.766 1.00 87.94 178 GLU A O 1
ATOM 1481 N N . LYS A 1 179 ? -0.233 -13.229 -2.090 1.00 85.19 179 LYS A N 1
ATOM 1482 C CA . LYS A 1 179 ? 1.033 -12.489 -2.159 1.00 85.19 179 LYS A CA 1
ATOM 1483 C C . LYS A 1 179 ? 2.066 -12.974 -1.143 1.00 85.19 179 LYS A C 1
ATOM 1485 O O . LYS A 1 179 ? 3.255 -12.923 -1.415 1.00 85.19 179 LYS A O 1
ATOM 1490 N N . MET A 1 180 ? 1.628 -13.555 -0.029 1.00 85.25 180 MET A N 1
ATOM 1491 C CA . MET A 1 180 ? 2.528 -14.191 0.938 1.00 85.25 180 MET A CA 1
ATOM 1492 C C . MET A 1 180 ? 3.071 -15.558 0.485 1.00 85.25 180 MET A C 1
ATOM 1494 O O . MET A 1 180 ? 3.933 -16.114 1.155 1.00 85.25 180 MET A O 1
ATOM 1498 N N . LYS A 1 181 ? 2.585 -16.130 -0.627 1.00 81.31 181 LYS A N 1
ATOM 1499 C CA . LYS A 1 181 ? 3.121 -17.385 -1.193 1.00 81.31 181 LYS A CA 1
ATOM 1500 C C . LYS A 1 181 ? 4.332 -17.165 -2.105 1.00 81.31 181 LYS A C 1
ATOM 1502 O O . LYS A 1 181 ? 4.771 -18.114 -2.750 1.00 81.31 181 LYS A O 1
ATOM 1507 N N . LEU A 1 182 ? 4.795 -15.925 -2.239 1.00 69.31 182 LEU A N 1
ATOM 1508 C CA . LEU A 1 182 ? 5.926 -15.571 -3.087 1.00 69.31 182 LEU A CA 1
ATOM 1509 C C . LEU A 1 182 ? 7.248 -15.986 -2.428 1.00 69.31 182 LEU A C 1
ATOM 1511 O O . LEU A 1 182 ? 7.371 -15.974 -1.206 1.00 69.31 182 LEU A O 1
ATOM 1515 N N . ASP A 1 183 ? 8.242 -16.317 -3.254 1.00 63.81 183 ASP A N 1
ATOM 1516 C CA . ASP A 1 183 ? 9.583 -16.723 -2.802 1.00 63.81 183 ASP A CA 1
ATOM 1517 C C . ASP A 1 183 ? 10.456 -15.526 -2.343 1.00 63.81 183 ASP A C 1
ATOM 1519 O O . ASP A 1 183 ? 11.630 -15.707 -2.017 1.00 63.81 183 ASP A O 1
ATOM 1523 N N . ASP A 1 184 ? 9.920 -14.296 -2.334 1.00 69.56 184 ASP A N 1
ATOM 1524 C CA . ASP A 1 184 ? 10.641 -13.090 -1.906 1.00 69.56 184 ASP A CA 1
ATOM 1525 C C . ASP A 1 184 ? 10.420 -12.796 -0.413 1.00 69.56 184 ASP A C 1
ATOM 1527 O O . ASP A 1 184 ? 9.331 -12.416 0.024 1.00 69.56 184 ASP A O 1
ATOM 1531 N N . PHE A 1 185 ? 11.500 -12.924 0.364 1.00 65.56 185 PHE A N 1
ATOM 1532 C CA . PHE A 1 185 ? 11.547 -12.641 1.800 1.00 65.56 185 PHE A CA 1
ATOM 1533 C C . PHE A 1 185 ? 10.983 -11.268 2.184 1.00 65.56 185 PHE A C 1
ATOM 1535 O O . PHE A 1 185 ? 10.246 -11.146 3.164 1.00 65.56 185 PHE A O 1
ATOM 1542 N N . SER A 1 186 ? 11.365 -10.230 1.439 1.00 68.75 186 SER A N 1
ATOM 1543 C CA . SER A 1 186 ? 11.028 -8.849 1.782 1.00 68.75 186 SER A CA 1
ATOM 1544 C C . SER A 1 186 ? 9.540 -8.576 1.588 1.00 68.75 186 SER A C 1
ATOM 1546 O O . SER A 1 186 ? 8.919 -7.902 2.411 1.00 68.75 186 SER A O 1
ATOM 1548 N N . GLU A 1 187 ? 8.945 -9.184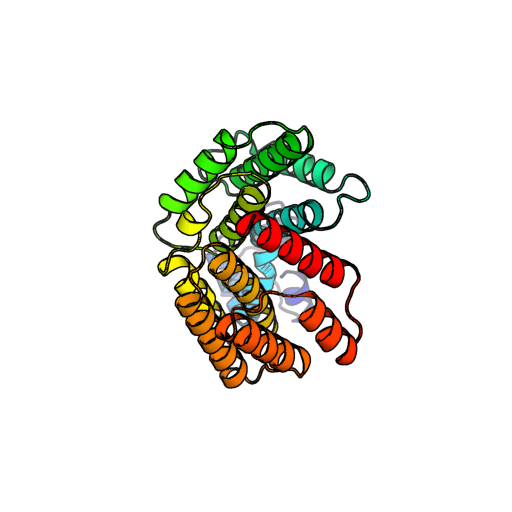 0.564 1.00 73.31 187 GLU A N 1
ATOM 1549 C CA . GLU A 1 187 ? 7.523 -9.052 0.277 1.00 73.31 187 GLU A CA 1
ATOM 1550 C C . GLU A 1 187 ? 6.660 -9.770 1.323 1.00 73.31 187 GLU A C 1
ATOM 1552 O O . GLU A 1 187 ? 5.671 -9.199 1.783 1.00 73.31 187 GLU A O 1
ATOM 1557 N N . VAL A 1 188 ? 7.043 -10.976 1.768 1.00 80.00 188 VAL A N 1
ATOM 1558 C CA . VAL A 1 188 ? 6.264 -11.744 2.762 1.00 80.00 188 VAL A CA 1
ATOM 1559 C C . VAL A 1 188 ? 6.071 -10.961 4.065 1.00 80.00 188 VAL A C 1
ATOM 1561 O O . VAL A 1 188 ? 4.956 -10.930 4.588 1.00 80.00 188 VAL A O 1
ATOM 1564 N N . ILE A 1 189 ? 7.112 -10.285 4.564 1.00 76.81 189 ILE A N 1
ATOM 1565 C CA . ILE A 1 189 ? 7.033 -9.474 5.792 1.00 76.81 189 ILE A CA 1
ATOM 1566 C C . ILE A 1 189 ? 6.118 -8.258 5.595 1.00 76.81 189 ILE A C 1
ATOM 1568 O O . ILE A 1 189 ? 5.283 -7.969 6.453 1.00 76.81 189 ILE A O 1
ATOM 1572 N N . ILE A 1 190 ? 6.233 -7.564 4.459 1.00 79.12 190 ILE A N 1
ATOM 1573 C CA . ILE A 1 190 ? 5.387 -6.403 4.141 1.00 79.12 190 ILE A CA 1
ATOM 1574 C C . ILE A 1 190 ? 3.913 -6.825 4.081 1.00 79.12 190 ILE A C 1
ATOM 1576 O O . ILE A 1 190 ? 3.058 -6.213 4.725 1.00 79.12 190 ILE A O 1
ATOM 1580 N N . PHE A 1 191 ? 3.612 -7.905 3.355 1.00 84.75 191 PHE A N 1
ATOM 1581 C CA . PHE A 1 191 ? 2.248 -8.416 3.244 1.00 84.75 191 PHE A CA 1
ATOM 1582 C C . PHE A 1 191 ? 1.725 -8.987 4.564 1.00 84.75 191 PHE A C 1
ATOM 1584 O O . PHE A 1 191 ? 0.531 -8.866 4.834 1.00 84.75 191 PHE A O 1
ATOM 1591 N N . HIS A 1 192 ? 2.585 -9.538 5.423 1.00 85.94 192 HIS A N 1
ATOM 1592 C CA . HIS A 1 192 ? 2.189 -9.906 6.778 1.00 85.94 192 HIS A CA 1
ATOM 1593 C C . HIS A 1 192 ? 1.767 -8.676 7.597 1.00 85.94 192 HIS A C 1
ATOM 1595 O O . HIS A 1 192 ? 0.693 -8.700 8.195 1.00 85.94 192 HIS A O 1
ATOM 1601 N N . GLY A 1 193 ? 2.522 -7.572 7.547 1.00 83.50 193 GLY A N 1
ATOM 1602 C CA . GLY A 1 193 ? 2.130 -6.307 8.186 1.00 83.50 193 GLY A C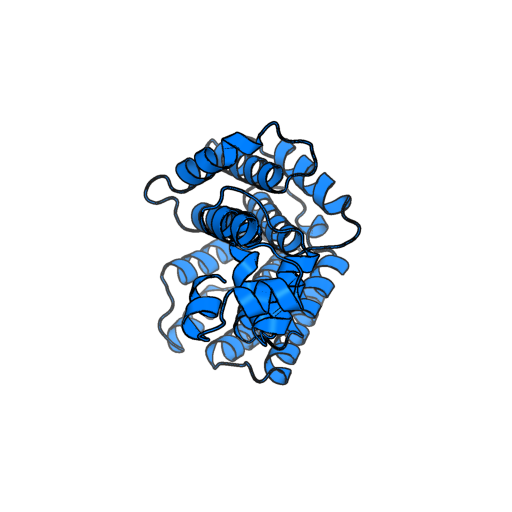A 1
ATOM 1603 C C . GLY A 1 193 ? 0.756 -5.807 7.720 1.00 83.50 193 GLY A C 1
ATOM 1604 O O . GLY A 1 193 ? -0.099 -5.461 8.534 1.00 83.50 193 GLY A O 1
ATOM 1605 N N . PHE A 1 194 ? 0.483 -5.890 6.418 1.00 86.19 194 PHE A N 1
ATOM 1606 C CA . PHE A 1 194 ? -0.842 -5.607 5.857 1.00 86.19 194 PHE A CA 1
ATOM 1607 C C . PHE A 1 194 ? -1.936 -6.556 6.356 1.00 86.19 194 PHE A C 1
ATOM 1609 O O . PHE A 1 194 ? -3.070 -6.133 6.585 1.00 86.19 194 PHE A O 1
ATOM 1616 N N . ILE A 1 195 ? -1.628 -7.837 6.561 1.00 90.56 195 ILE A N 1
ATOM 1617 C CA . ILE A 1 195 ? -2.570 -8.764 7.191 1.00 90.56 195 ILE A CA 1
ATOM 1618 C C . ILE A 1 195 ? -2.854 -8.353 8.639 1.00 90.56 195 ILE A C 1
ATOM 1620 O O . ILE A 1 195 ? -4.018 -8.398 9.037 1.00 90.56 195 ILE A O 1
ATOM 1624 N N . ILE A 1 196 ? -1.858 -7.904 9.407 1.00 88.75 196 ILE A N 1
ATOM 1625 C CA . ILE A 1 196 ? -2.079 -7.394 10.769 1.00 88.75 196 ILE A CA 1
ATOM 1626 C C . ILE A 1 196 ? -3.054 -6.210 10.756 1.00 88.75 196 ILE A C 1
ATOM 1628 O O . ILE A 1 196 ? -4.030 -6.225 11.512 1.00 88.75 196 ILE A O 1
ATOM 1632 N N . ASP A 1 197 ? -2.887 -5.251 9.839 1.00 85.00 197 ASP A N 1
ATOM 1633 C CA . ASP A 1 197 ? -3.841 -4.145 9.662 1.00 85.00 197 ASP A CA 1
ATOM 1634 C C . ASP A 1 197 ? -5.269 -4.658 9.400 1.00 85.00 197 ASP A C 1
ATOM 1636 O O . ASP A 1 197 ? -6.239 -4.177 9.997 1.00 85.00 197 ASP A O 1
ATOM 1640 N N . ILE A 1 198 ? -5.428 -5.666 8.536 1.00 89.38 198 ILE A N 1
ATOM 1641 C CA . ILE A 1 198 ? -6.734 -6.279 8.247 1.00 89.38 198 ILE A CA 1
ATOM 1642 C C . ILE A 1 198 ? -7.313 -6.991 9.462 1.00 89.38 198 ILE A C 1
ATOM 1644 O O . ILE A 1 198 ? -8.502 -6.844 9.742 1.00 89.38 198 ILE A O 1
ATOM 1648 N N . VAL A 1 199 ? -6.500 -7.746 10.194 1.00 89.94 199 VAL A N 1
ATOM 1649 C CA . VAL A 1 199 ? -6.912 -8.452 11.409 1.00 89.94 199 VAL A CA 1
ATOM 1650 C C . VAL A 1 199 ? -7.449 -7.456 12.431 1.00 89.94 199 VAL A C 1
ATOM 1652 O O . VAL A 1 199 ? -8.541 -7.665 12.959 1.00 89.94 199 VAL A O 1
ATOM 1655 N N . ILE A 1 200 ? -6.760 -6.333 12.646 1.00 85.00 200 ILE A N 1
ATOM 1656 C CA . ILE A 1 200 ? -7.227 -5.287 13.562 1.00 85.00 200 ILE A CA 1
ATOM 1657 C C . ILE A 1 200 ? -8.542 -4.671 13.071 1.00 85.00 200 ILE A C 1
ATOM 1659 O O . ILE A 1 200 ? -9.484 -4.514 13.849 1.00 85.00 200 ILE A O 1
ATOM 1663 N N . ASN A 1 201 ? -8.661 -4.385 11.774 1.00 85.25 201 ASN A N 1
ATOM 1664 C CA . ASN A 1 201 ? -9.907 -3.880 11.201 1.00 85.25 201 ASN A CA 1
ATOM 1665 C C . ASN A 1 201 ? -11.075 -4.873 11.341 1.00 85.25 201 ASN A C 1
ATOM 1667 O O . ASN A 1 201 ? -12.194 -4.458 11.634 1.00 85.25 201 ASN A O 1
ATOM 1671 N N . LEU A 1 202 ? -10.833 -6.180 11.203 1.00 87.50 202 LEU A N 1
ATOM 1672 C CA . LEU A 1 202 ? -11.837 -7.222 11.441 1.00 87.50 202 LEU A CA 1
ATOM 1673 C C . LEU A 1 202 ? -12.263 -7.284 12.916 1.00 87.50 202 LEU A C 1
ATOM 1675 O O . LEU A 1 202 ? -13.437 -7.534 13.193 1.00 87.50 202 LEU A O 1
ATOM 1679 N N . ILE A 1 203 ? -11.345 -7.033 13.854 1.00 85.19 203 ILE A N 1
ATOM 1680 C CA . ILE A 1 203 ? -11.665 -6.911 15.285 1.00 85.19 203 ILE A CA 1
ATOM 1681 C C . ILE A 1 203 ? -12.575 -5.698 15.523 1.00 85.19 203 ILE A C 1
ATOM 1683 O O . ILE A 1 203 ? -13.592 -5.839 16.199 1.00 85.19 203 ILE A O 1
ATOM 1687 N N . LEU A 1 204 ? -12.270 -4.539 14.918 1.00 80.06 204 LEU A N 1
ATOM 1688 C CA . LEU A 1 204 ? -13.077 -3.312 15.044 1.00 80.06 204 LEU A CA 1
ATOM 1689 C C . LEU A 1 204 ? -14.542 -3.512 14.626 1.00 80.06 204 LEU A C 1
ATOM 1691 O O . LEU A 1 204 ? -15.437 -2.912 15.213 1.00 80.06 204 LEU A O 1
ATOM 1695 N N . ILE A 1 205 ? -14.801 -4.378 13.642 1.00 82.31 205 ILE A N 1
ATOM 1696 C CA . ILE A 1 205 ? -16.158 -4.711 13.176 1.00 82.31 205 ILE A CA 1
ATOM 1697 C C . ILE A 1 205 ? -16.716 -6.013 13.784 1.00 82.31 205 ILE A C 1
ATOM 1699 O O . ILE A 1 205 ? -17.656 -6.604 13.251 1.00 82.31 205 ILE A O 1
ATOM 1703 N N . ASN A 1 206 ? -16.150 -6.486 14.900 1.00 82.75 206 ASN A N 1
ATOM 1704 C CA . ASN A 1 206 ? -16.586 -7.682 15.632 1.00 82.75 206 ASN A CA 1
ATOM 1705 C C . ASN A 1 206 ? -16.565 -8.996 14.818 1.00 82.75 206 ASN A C 1
ATOM 1707 O O . ASN A 1 206 ? -17.300 -9.944 15.112 1.00 82.75 206 ASN A O 1
ATOM 1711 N N . LYS A 1 207 ? -15.696 -9.111 13.807 1.00 87.06 207 LYS A N 1
ATOM 1712 C CA . LYS A 1 207 ? -15.493 -10.331 12.998 1.00 87.06 207 LYS A CA 1
ATOM 1713 C C . LYS A 1 207 ? -14.330 -11.182 13.525 1.00 87.06 207 LYS A C 1
ATOM 1715 O O . LYS A 1 207 ? -13.542 -11.721 12.751 1.00 87.06 207 LYS A O 1
ATOM 1720 N N . ASN A 1 208 ? -14.250 -11.372 14.842 1.00 88.12 208 ASN A N 1
ATOM 1721 C CA . ASN A 1 208 ? -13.119 -12.023 15.527 1.00 88.12 208 ASN A CA 1
ATOM 1722 C C . ASN A 1 208 ? -12.774 -13.422 14.992 1.00 88.12 208 ASN A C 1
ATOM 1724 O O . ASN A 1 208 ? -11.602 -13.776 14.910 1.00 88.12 208 ASN A O 1
ATOM 1728 N N . LYS A 1 209 ? -13.777 -14.220 14.597 1.00 90.50 209 LYS A N 1
ATOM 1729 C CA . LYS A 1 209 ? -13.538 -15.547 14.004 1.00 90.50 209 LYS A CA 1
ATOM 1730 C C . LYS A 1 209 ? -12.748 -15.440 12.696 1.00 90.50 209 LYS A C 1
ATOM 1732 O O . LYS A 1 209 ? -11.780 -16.164 12.507 1.00 90.50 209 LYS A O 1
ATOM 1737 N N . MET A 1 210 ? -13.147 -14.513 11.828 1.00 90.81 210 MET A N 1
ATOM 1738 C CA . MET A 1 210 ? -12.467 -14.266 10.560 1.00 90.81 210 MET A CA 1
ATOM 1739 C C . MET A 1 210 ? -11.077 -13.667 10.792 1.00 90.81 210 MET A C 1
ATOM 1741 O O . MET A 1 210 ? -10.128 -14.092 10.147 1.00 90.81 210 MET A O 1
ATOM 1745 N N . ALA A 1 211 ? -10.944 -12.746 11.753 1.00 91.50 211 ALA A N 1
ATOM 1746 C CA . ALA A 1 211 ? -9.655 -12.181 12.150 1.00 91.50 211 ALA A CA 1
ATOM 1747 C C . ALA A 1 211 ? -8.661 -13.285 12.555 1.00 91.50 211 ALA A C 1
ATOM 1749 O O . ALA A 1 211 ? -7.544 -13.330 12.049 1.00 91.50 211 ALA A O 1
ATOM 1750 N N . LEU A 1 212 ? -9.102 -14.231 13.392 1.00 92.94 212 LEU A N 1
ATOM 1751 C CA . LEU A 1 212 ? -8.285 -15.360 13.832 1.00 92.94 212 LEU A CA 1
ATOM 1752 C C . LEU A 1 212 ? -7.934 -16.321 12.684 1.00 92.94 212 LEU A C 1
ATOM 1754 O O . LEU A 1 212 ? -6.797 -16.771 12.584 1.00 92.94 212 LEU A O 1
ATOM 1758 N N . GLU A 1 213 ? -8.891 -16.633 11.807 1.00 93.69 213 GLU A N 1
ATOM 1759 C CA . GLU A 1 213 ? -8.647 -17.486 10.635 1.00 93.69 213 GLU A CA 1
ATOM 1760 C C . GLU A 1 213 ? -7.616 -16.877 9.677 1.00 93.69 213 GLU A C 1
ATOM 1762 O O . GLU A 1 213 ? -6.785 -17.601 9.131 1.00 93.69 213 GLU A O 1
ATOM 1767 N N . VAL A 1 214 ? -7.669 -15.560 9.465 1.00 94.25 214 VAL A N 1
ATOM 1768 C CA . VAL A 1 214 ? -6.733 -14.838 8.596 1.00 94.25 214 VAL A CA 1
ATOM 1769 C C . VAL A 1 214 ? -5.342 -14.772 9.227 1.00 94.25 214 VAL A C 1
ATOM 1771 O O . VAL A 1 214 ? -4.373 -15.091 8.543 1.00 94.25 214 VAL A O 1
ATOM 1774 N N . LEU A 1 215 ? -5.254 -14.439 10.520 1.00 94.62 215 LEU A N 1
ATOM 1775 C CA . LEU A 1 215 ? -3.994 -14.378 11.269 1.00 94.62 215 LEU A CA 1
ATOM 1776 C C . LEU A 1 215 ? -3.269 -15.731 11.286 1.00 94.62 215 LEU A C 1
ATOM 1778 O O . LEU A 1 215 ? -2.084 -15.814 10.992 1.00 94.62 215 LEU A O 1
ATOM 1782 N N . ASN A 1 216 ? -3.990 -16.819 11.566 1.00 93.06 216 ASN A N 1
ATOM 1783 C CA . ASN A 1 216 ? -3.381 -18.149 11.579 1.00 93.06 216 ASN A CA 1
ATOM 1784 C C . ASN A 1 216 ? -2.872 -18.547 10.185 1.00 93.06 216 ASN A C 1
ATOM 1786 O O . ASN A 1 216 ? -1.779 -19.088 10.058 1.00 93.06 216 ASN A O 1
ATOM 1790 N N . LYS A 1 217 ? -3.635 -18.241 9.125 1.00 93.25 217 LYS A N 1
ATOM 1791 C CA . LYS A 1 217 ? -3.210 -18.525 7.747 1.00 93.25 217 LYS A CA 1
ATOM 1792 C C . LYS A 1 217 ? -1.966 -17.738 7.346 1.00 93.25 217 LYS A C 1
ATOM 1794 O O . LYS A 1 217 ? -1.113 -18.301 6.666 1.00 93.25 217 LYS A O 1
ATOM 1799 N N . SER A 1 218 ? -1.864 -16.458 7.709 1.00 92.19 218 SER A N 1
ATOM 1800 C CA . SER A 1 218 ? -0.669 -15.667 7.396 1.00 92.19 218 SER A CA 1
ATOM 1801 C C . SER A 1 218 ? 0.548 -16.176 8.164 1.00 92.19 218 SER A C 1
ATOM 1803 O O . SER A 1 218 ? 1.615 -16.308 7.567 1.00 92.19 218 SER A O 1
ATOM 1805 N N . PHE A 1 219 ? 0.384 -16.547 9.435 1.00 90.50 219 PHE A N 1
ATOM 1806 C CA . PHE A 1 219 ? 1.457 -17.131 10.237 1.00 90.50 219 PHE A CA 1
ATOM 1807 C C . PHE A 1 219 ? 1.942 -18.477 9.680 1.00 90.50 219 PHE A C 1
ATOM 1809 O O . PHE A 1 219 ? 3.145 -18.686 9.531 1.00 90.50 219 PHE A O 1
ATOM 1816 N N . ASP A 1 220 ? 1.025 -19.365 9.283 1.00 89.50 220 ASP A N 1
ATOM 1817 C CA . ASP A 1 220 ? 1.377 -20.637 8.641 1.00 89.50 220 ASP A CA 1
ATOM 1818 C C . ASP A 1 220 ? 2.160 -20.414 7.338 1.00 89.50 220 ASP A C 1
ATOM 1820 O O . ASP A 1 220 ? 3.118 -21.134 7.050 1.00 89.50 220 ASP A O 1
ATOM 1824 N N . LEU A 1 221 ? 1.780 -19.410 6.540 1.00 89.25 221 LEU A N 1
ATOM 1825 C CA . LEU A 1 221 ? 2.511 -19.046 5.324 1.00 89.25 221 LEU A CA 1
ATOM 1826 C C . LEU A 1 221 ? 3.925 -18.550 5.645 1.00 89.25 221 LEU A C 1
ATOM 1828 O O . LEU A 1 221 ? 4.866 -19.019 5.010 1.00 89.25 221 LEU A O 1
ATOM 1832 N N . MET A 1 222 ? 4.085 -17.706 6.670 1.00 87.19 222 MET A N 1
ATOM 1833 C CA . MET A 1 222 ? 5.401 -17.253 7.139 1.00 87.19 222 MET A CA 1
ATOM 1834 C C . MET A 1 222 ? 6.288 -18.403 7.634 1.00 87.19 222 MET A C 1
ATOM 1836 O O . MET A 1 222 ? 7.485 -18.436 7.345 1.00 87.19 222 MET A O 1
ATOM 1840 N N . ILE A 1 223 ? 5.727 -19.373 8.366 1.00 85.75 223 ILE A N 1
ATOM 1841 C CA . ILE A 1 223 ? 6.475 -20.565 8.801 1.00 85.75 223 ILE A CA 1
ATOM 1842 C C . ILE A 1 223 ? 6.941 -21.365 7.585 1.00 85.75 223 ILE A C 1
ATOM 1844 O O . ILE A 1 223 ? 8.112 -21.739 7.505 1.00 85.75 223 ILE A O 1
ATOM 1848 N N . ASN A 1 224 ? 6.037 -21.622 6.637 1.00 83.31 224 ASN A N 1
ATOM 1849 C CA . ASN A 1 224 ? 6.325 -22.439 5.460 1.00 83.31 224 ASN A CA 1
ATOM 1850 C C . ASN A 1 224 ? 7.349 -21.793 4.522 1.00 83.31 224 ASN A C 1
ATOM 1852 O O . ASN A 1 224 ? 8.123 -22.506 3.889 1.00 83.31 224 ASN A O 1
ATOM 1856 N N . SER A 1 225 ? 7.392 -20.463 4.462 1.00 77.69 225 SER A N 1
ATOM 1857 C CA . SER A 1 225 ? 8.421 -19.726 3.727 1.00 77.69 225 SER A CA 1
ATOM 1858 C C . SER A 1 225 ? 9.767 -19.665 4.469 1.00 77.69 225 SER A C 1
ATOM 1860 O O . SER A 1 225 ? 10.747 -19.170 3.925 1.00 77.69 225 SER A O 1
ATOM 1862 N N . GLY A 1 226 ? 9.849 -20.178 5.704 1.00 74.62 226 GLY A N 1
ATOM 1863 C CA . GLY A 1 226 ? 11.056 -20.145 6.535 1.00 74.62 226 GLY A CA 1
ATOM 1864 C C . GLY A 1 226 ? 11.295 -18.802 7.234 1.00 74.62 226 GLY A C 1
ATOM 1865 O O . GLY A 1 226 ? 12.411 -18.534 7.682 1.00 74.62 226 GLY A O 1
ATOM 1866 N N . TYR A 1 227 ? 10.266 -17.957 7.343 1.00 71.31 227 TYR A N 1
ATOM 1867 C CA . TYR A 1 227 ? 10.374 -16.543 7.705 1.00 71.31 227 TYR A CA 1
ATOM 1868 C C . TYR A 1 227 ? 9.577 -16.199 8.960 1.00 71.31 227 TYR A C 1
ATOM 1870 O O . TYR A 1 227 ? 8.595 -15.471 8.922 1.00 71.31 227 TYR A O 1
ATOM 1878 N N . THR A 1 228 ? 10.038 -16.697 10.106 1.00 75.12 228 THR A N 1
ATOM 1879 C CA . THR A 1 228 ? 9.476 -16.311 11.409 1.00 75.12 228 THR A CA 1
ATOM 1880 C C . THR A 1 228 ? 10.578 -15.868 12.358 1.00 75.12 228 THR A C 1
ATOM 1882 O O . THR A 1 228 ? 11.294 -16.710 12.913 1.00 75.12 228 THR A O 1
ATOM 1885 N N . ASP A 1 229 ? 10.713 -14.557 12.547 1.00 77.06 229 ASP A N 1
ATOM 1886 C CA . ASP A 1 229 ? 11.529 -14.003 13.623 1.00 77.06 229 ASP A CA 1
ATOM 1887 C C . ASP A 1 229 ? 10.793 -14.079 14.974 1.00 77.06 229 ASP A C 1
ATOM 1889 O O . ASP A 1 229 ? 9.621 -14.456 15.066 1.00 77.06 229 ASP A O 1
ATOM 1893 N N . GLU A 1 230 ? 11.518 -13.812 16.059 1.00 79.25 230 GLU A N 1
ATOM 1894 C CA . GLU A 1 230 ? 10.962 -13.873 17.414 1.00 79.25 230 GLU A CA 1
ATOM 1895 C C . GLU A 1 230 ? 9.873 -12.815 17.632 1.00 79.25 230 GLU A C 1
ATOM 1897 O O . GLU A 1 230 ? 8.865 -13.096 18.280 1.00 79.25 230 GLU A O 1
ATOM 1902 N N . TYR A 1 231 ? 10.033 -11.641 17.016 1.00 79.62 231 TYR A N 1
ATOM 1903 C CA . TYR A 1 231 ? 9.062 -10.553 17.060 1.00 79.62 231 TYR A CA 1
ATOM 1904 C C . TYR A 1 231 ? 7.706 -10.982 16.480 1.00 79.62 231 TYR A C 1
ATOM 1906 O O . TYR A 1 231 ? 6.692 -10.903 17.171 1.00 79.62 231 TYR A O 1
ATOM 1914 N N . SER A 1 232 ? 7.686 -11.508 15.254 1.00 80.94 232 SER A N 1
ATOM 1915 C CA . SER A 1 232 ? 6.462 -11.873 14.529 1.00 80.94 232 SER A CA 1
ATOM 1916 C C . SER A 1 232 ? 5.733 -13.021 15.224 1.00 80.94 232 SER A C 1
ATOM 1918 O O . SER A 1 232 ? 4.515 -12.996 15.365 1.00 80.94 232 SER A O 1
ATOM 1920 N N . LYS A 1 233 ? 6.478 -13.996 15.767 1.00 85.19 233 LYS A N 1
ATOM 1921 C CA . LYS A 1 233 ? 5.902 -15.081 16.584 1.00 85.19 233 LYS A CA 1
ATOM 1922 C C . LYS A 1 233 ? 5.191 -14.555 17.826 1.00 85.19 233 LYS A C 1
ATOM 1924 O O . LYS A 1 233 ? 4.123 -15.050 18.182 1.00 85.19 233 LYS A O 1
ATOM 1929 N N . ILE A 1 234 ? 5.806 -13.597 18.516 1.00 85.06 234 ILE A N 1
ATOM 1930 C CA . ILE A 1 234 ? 5.249 -13.019 19.739 1.00 85.06 234 ILE A CA 1
ATOM 1931 C C . ILE A 1 234 ? 4.034 -12.155 19.407 1.00 85.06 234 ILE A C 1
ATOM 1933 O O . ILE A 1 234 ? 3.005 -12.299 20.068 1.00 85.06 234 ILE A O 1
ATOM 1937 N N . LEU A 1 235 ? 4.127 -11.331 18.362 1.00 85.31 235 LEU A N 1
ATOM 1938 C CA . LEU A 1 235 ? 3.024 -10.514 17.866 1.00 85.31 235 LEU A CA 1
ATOM 1939 C C . LEU A 1 235 ? 1.799 -11.376 17.533 1.00 85.31 235 LEU A C 1
ATOM 1941 O O . LEU A 1 235 ? 0.725 -11.141 18.088 1.00 85.31 235 LEU A O 1
ATOM 1945 N N . ASP A 1 236 ? 1.965 -12.410 16.707 1.00 89.19 236 ASP A N 1
ATOM 1946 C CA . ASP A 1 236 ? 0.862 -13.277 16.279 1.00 89.19 236 ASP A CA 1
ATOM 1947 C C . ASP A 1 236 ? 0.249 -14.055 17.444 1.00 89.19 236 ASP A C 1
ATOM 1949 O O . ASP A 1 236 ? -0.976 -14.159 17.556 1.00 89.19 236 ASP A O 1
ATOM 1953 N N . ASN A 1 237 ? 1.075 -14.563 18.363 1.00 88.19 237 ASN A N 1
ATOM 1954 C CA . ASN A 1 237 ? 0.587 -15.271 19.543 1.00 88.19 237 ASN A CA 1
ATOM 1955 C C . ASN A 1 237 ? -0.223 -14.353 20.473 1.00 88.19 237 ASN A C 1
AT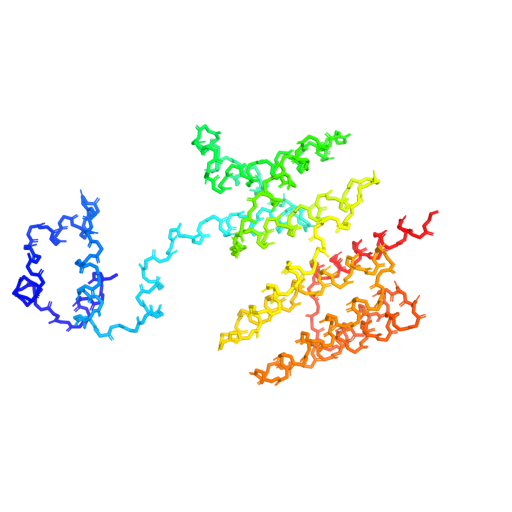OM 1957 O O . ASN A 1 237 ? -1.305 -14.729 20.931 1.00 88.19 237 ASN A O 1
ATOM 1961 N N . GLU A 1 238 ? 0.272 -13.148 20.754 1.00 85.62 238 GLU A N 1
ATOM 1962 C CA . GLU A 1 238 ? -0.429 -12.207 21.629 1.00 85.62 238 GLU A CA 1
ATOM 1963 C C . GLU A 1 238 ? -1.701 -11.655 20.971 1.00 85.62 238 GLU A C 1
ATOM 1965 O O . GLU A 1 238 ? -2.738 -11.580 21.634 1.00 85.62 238 GLU A O 1
ATOM 1970 N N . LEU A 1 239 ? -1.680 -11.355 19.666 1.00 87.50 239 LEU A N 1
ATOM 1971 C CA . LEU A 1 239 ? -2.882 -10.973 18.916 1.00 87.50 239 LEU A CA 1
ATOM 1972 C C . LEU A 1 239 ? -3.921 -12.097 18.906 1.00 87.50 239 LEU A C 1
ATOM 1974 O O . LEU A 1 239 ? -5.094 -11.855 19.191 1.00 87.50 239 LEU A O 1
ATOM 1978 N N . SER A 1 240 ? -3.505 -13.336 18.646 1.00 90.19 240 SER A N 1
ATOM 1979 C CA . SER A 1 240 ? -4.387 -14.506 18.674 1.00 90.19 240 SER A CA 1
ATOM 1980 C C . SER A 1 240 ? -5.057 -14.671 20.043 1.00 90.19 240 SER A C 1
ATOM 1982 O O . SER A 1 240 ? -6.281 -14.819 20.133 1.00 90.19 240 SER A O 1
ATOM 1984 N N . GLN A 1 241 ? -4.290 -14.545 21.132 1.00 87.06 241 GLN A N 1
ATOM 1985 C CA . GLN A 1 241 ? -4.835 -14.582 22.490 1.00 87.06 241 GLN A CA 1
ATOM 1986 C C . GLN A 1 241 ? -5.798 -13.426 22.778 1.00 87.06 241 GLN A C 1
ATOM 1988 O O . GLN A 1 241 ? -6.843 -13.658 23.391 1.00 87.06 241 GLN A O 1
ATOM 1993 N N . ALA A 1 242 ? -5.467 -12.205 22.350 1.00 83.25 242 ALA A N 1
ATOM 1994 C CA . ALA A 1 242 ? -6.316 -11.026 22.512 1.00 83.25 242 ALA A CA 1
ATOM 1995 C C . ALA A 1 242 ? -7.672 -11.223 21.815 1.00 83.25 242 ALA A C 1
ATOM 1997 O O . ALA A 1 242 ? -8.727 -11.032 22.427 1.00 83.25 242 ALA A O 1
ATOM 1998 N N . ILE A 1 243 ? -7.657 -11.715 20.571 1.00 87.81 243 ILE A N 1
ATOM 1999 C CA . ILE A 1 243 ? -8.861 -12.015 19.785 1.00 87.81 243 ILE A CA 1
ATOM 2000 C C . ILE A 1 243 ? -9.721 -13.085 20.472 1.00 87.81 243 ILE A C 1
ATOM 2002 O O . ILE A 1 243 ? -10.937 -12.916 20.599 1.00 87.81 243 ILE A O 1
ATOM 2006 N N . GLN A 1 244 ? -9.105 -14.178 20.936 1.00 87.06 244 GLN A N 1
ATOM 2007 C CA . GLN A 1 244 ? -9.805 -15.291 21.588 1.00 87.06 244 GLN A CA 1
ATOM 2008 C C . GLN A 1 244 ? -10.436 -14.888 22.923 1.00 87.06 244 GLN A C 1
ATOM 2010 O O . GLN A 1 244 ? -11.582 -15.245 23.202 1.00 87.06 244 GLN A O 1
ATOM 2015 N N . LYS A 1 245 ? -9.702 -14.127 23.743 1.00 83.81 245 LYS A N 1
ATOM 2016 C CA . LYS A 1 245 ? -10.168 -13.641 25.050 1.00 83.81 245 LYS A CA 1
ATOM 2017 C C . LYS A 1 245 ? -11.126 -12.456 24.931 1.00 83.81 245 LYS A C 1
ATOM 2019 O O . LYS A 1 245 ? -11.728 -12.080 25.932 1.00 83.81 245 LYS A O 1
ATOM 2024 N N . LYS A 1 246 ? -11.273 -11.885 23.726 1.00 78.31 246 LYS A N 1
ATOM 2025 C CA . LYS A 1 246 ? -11.921 -10.585 23.484 1.00 78.31 246 LYS A CA 1
ATOM 2026 C C . LYS A 1 246 ? -11.324 -9.479 24.365 1.00 78.31 246 LYS A C 1
ATOM 2028 O O . LYS A 1 246 ? -12.011 -8.535 24.736 1.00 78.31 246 LYS A O 1
ATOM 2033 N N . ASP A 1 247 ? -10.047 -9.632 24.707 1.00 74.12 247 ASP A N 1
ATOM 2034 C CA . ASP A 1 247 ? -9.272 -8.686 25.498 1.00 74.12 247 ASP A CA 1
ATOM 2035 C C . ASP A 1 247 ? -8.439 -7.858 24.527 1.00 74.12 247 ASP A C 1
ATOM 2037 O O . ASP A 1 247 ? -7.299 -8.188 24.207 1.00 74.12 247 ASP A O 1
ATOM 2041 N N . THR A 1 248 ? -9.057 -6.815 23.983 1.00 66.62 248 THR A N 1
ATOM 2042 C CA . THR A 1 248 ? -8.447 -5.945 22.976 1.00 66.62 248 THR A CA 1
ATOM 2043 C C . THR A 1 248 ? -7.647 -4.809 23.619 1.00 66.62 248 THR A C 1
ATOM 2045 O O . THR A 1 248 ? -7.659 -3.683 23.125 1.00 66.62 248 THR A O 1
ATOM 2048 N N . ASN A 1 249 ? -7.000 -5.070 24.761 1.00 69.81 249 ASN A N 1
ATOM 2049 C CA . ASN A 1 249 ? -6.070 -4.130 25.372 1.00 69.81 249 ASN A CA 1
ATOM 2050 C C . ASN A 1 249 ? -4.677 -4.279 24.742 1.00 69.81 249 ASN A C 1
ATOM 2052 O O . ASN A 1 249 ? -3.856 -5.099 25.168 1.00 69.81 249 ASN A O 1
ATOM 2056 N N . PHE A 1 250 ? -4.393 -3.443 23.746 1.00 72.31 250 PHE A N 1
ATOM 2057 C CA . PHE A 1 250 ? -3.110 -3.457 23.054 1.00 72.31 250 PHE A CA 1
ATOM 2058 C C . PHE A 1 250 ? -1.961 -2.833 23.858 1.00 72.31 250 PHE A C 1
ATOM 2060 O O . PHE A 1 250 ? -0.808 -3.004 23.477 1.00 72.31 250 PHE A O 1
ATOM 2067 N N . GLU A 1 251 ? -2.197 -2.205 25.016 1.00 71.56 251 GLU A N 1
ATOM 2068 C CA . GLU A 1 251 ? -1.098 -1.734 25.878 1.00 71.56 251 GLU A CA 1
ATOM 2069 C C . GLU A 1 251 ? -0.247 -2.898 26.396 1.00 71.56 251 GLU A C 1
ATOM 2071 O O . GLU A 1 251 ? 0.981 -2.799 26.499 1.00 71.56 251 GLU A O 1
ATOM 2076 N N . LYS A 1 252 ? -0.895 -4.033 26.689 1.00 74.19 252 LYS A N 1
ATOM 2077 C CA . LYS A 1 252 ? -0.205 -5.261 27.087 1.00 74.19 252 LYS A CA 1
ATOM 2078 C C . LYS A 1 252 ? 0.654 -5.798 25.940 1.00 74.19 252 LYS A C 1
ATOM 2080 O O . LYS A 1 252 ? 1.805 -6.158 26.179 1.00 74.19 252 LYS A O 1
ATOM 2085 N N . LEU A 1 253 ? 0.117 -5.791 24.719 1.00 74.38 253 LEU A N 1
ATOM 2086 C CA . LEU A 1 253 ? 0.828 -6.187 23.504 1.00 74.38 253 LEU A CA 1
ATOM 2087 C C . LEU A 1 253 ? 2.071 -5.309 23.290 1.00 74.38 253 LEU A C 1
ATOM 2089 O O . LEU A 1 253 ? 3.177 -5.834 23.215 1.00 74.38 253 LEU A O 1
ATOM 2093 N N . ILE A 1 254 ? 1.917 -3.980 23.318 1.00 72.25 254 ILE A N 1
ATOM 2094 C CA . ILE A 1 254 ? 3.030 -3.021 23.190 1.00 72.25 254 ILE A CA 1
ATOM 2095 C C . ILE A 1 254 ? 4.111 -3.297 24.240 1.00 72.25 254 ILE A C 1
ATOM 2097 O O . ILE A 1 254 ? 5.305 -3.251 23.943 1.00 72.25 254 ILE A O 1
ATOM 2101 N N . ARG A 1 255 ? 3.717 -3.570 25.489 1.00 77.00 255 ARG A N 1
ATOM 2102 C CA . ARG A 1 255 ? 4.666 -3.835 26.575 1.00 77.00 255 ARG A CA 1
ATOM 2103 C C . ARG A 1 255 ? 5.458 -5.122 26.352 1.00 77.00 255 ARG A C 1
ATOM 2105 O O . ARG A 1 255 ? 6.644 -5.133 26.665 1.00 77.00 255 ARG A O 1
ATOM 2112 N N . ILE A 1 256 ? 4.819 -6.172 25.842 1.00 73.38 256 ILE A N 1
ATOM 2113 C CA . ILE A 1 256 ? 5.471 -7.450 25.530 1.00 73.38 256 ILE A CA 1
ATOM 2114 C C . ILE A 1 256 ? 6.418 -7.276 24.340 1.00 73.38 256 ILE A C 1
ATOM 2116 O O . ILE A 1 256 ? 7.579 -7.656 24.436 1.00 73.38 256 ILE A O 1
ATOM 2120 N N . ILE A 1 257 ? 5.978 -6.608 23.274 1.00 70.25 257 ILE A N 1
ATOM 2121 C CA . ILE A 1 257 ? 6.810 -6.334 22.094 1.00 70.25 257 ILE A CA 1
ATOM 2122 C C . ILE A 1 257 ? 8.042 -5.483 22.460 1.00 70.25 257 ILE A C 1
ATOM 2124 O O . ILE A 1 257 ? 9.155 -5.757 22.023 1.00 70.25 257 ILE A O 1
ATOM 2128 N N . LYS A 1 258 ? 7.907 -4.497 23.355 1.00 73.00 258 LYS A N 1
ATOM 2129 C CA . LYS A 1 258 ? 9.055 -3.715 23.862 1.00 73.00 258 LYS A CA 1
ATOM 2130 C C . LYS A 1 258 ? 10.124 -4.550 24.572 1.00 73.00 258 LYS A C 1
ATOM 2132 O O . LYS A 1 258 ? 11.238 -4.069 24.753 1.00 73.00 258 LYS A O 1
ATOM 2137 N N . GLN A 1 259 ? 9.798 -5.761 25.020 1.00 73.94 259 GLN A N 1
ATOM 2138 C CA . GLN A 1 259 ? 10.755 -6.656 25.674 1.00 73.94 259 GLN A CA 1
ATOM 2139 C C . GLN A 1 259 ? 11.546 -7.504 24.672 1.00 73.94 259 GLN A C 1
ATOM 2141 O O . GLN A 1 259 ? 12.582 -8.047 25.047 1.00 73.94 259 GLN A O 1
ATOM 2146 N N . THR A 1 260 ? 11.100 -7.595 23.416 1.00 67.75 260 THR A N 1
ATOM 2147 C CA . THR A 1 260 ? 11.720 -8.432 22.375 1.00 67.75 260 THR A CA 1
ATOM 2148 C C . THR A 1 260 ? 12.740 -7.668 21.533 1.00 67.75 260 THR A C 1
ATOM 2150 O O . THR A 1 260 ? 13.462 -8.271 20.744 1.00 67.75 260 THR A O 1
ATOM 2153 N N . GLY A 1 261 ? 12.825 -6.344 21.688 1.00 66.75 261 GLY A N 1
ATOM 2154 C CA . GLY A 1 261 ? 13.782 -5.503 20.978 1.00 66.75 261 GLY A CA 1
ATOM 2155 C C . GLY A 1 261 ? 13.451 -4.014 21.053 1.00 66.75 261 GLY A C 1
ATOM 2156 O O . GLY A 1 261 ? 12.582 -3.570 21.804 1.00 66.75 261 GLY A O 1
ATOM 2157 N N . THR A 1 262 ? 14.166 -3.223 20.257 1.00 63.22 262 THR A N 1
ATOM 2158 C CA . THR A 1 262 ? 13.899 -1.791 20.079 1.00 63.22 262 THR A CA 1
ATOM 2159 C C . THR A 1 262 ? 12.675 -1.583 19.192 1.00 63.22 262 THR A C 1
ATOM 2161 O O . THR A 1 262 ? 12.748 -1.767 17.983 1.00 63.22 262 THR A O 1
ATOM 2164 N N . VAL A 1 263 ? 11.573 -1.162 19.808 1.00 70.12 263 VAL A N 1
ATOM 2165 C CA . VAL A 1 263 ? 10.348 -0.707 19.134 1.00 70.12 263 VAL A CA 1
ATOM 2166 C C . VAL A 1 263 ? 10.518 0.760 18.750 1.00 70.12 263 VAL A C 1
ATOM 2168 O O . VAL A 1 263 ? 10.916 1.571 19.592 1.00 70.12 263 VAL A O 1
ATOM 2171 N N . SER A 1 264 ? 10.232 1.110 17.497 1.00 73.94 264 SER A N 1
ATOM 2172 C CA . SER A 1 264 ? 10.334 2.501 17.029 1.00 73.94 264 SER A CA 1
ATOM 2173 C C . SER A 1 264 ? 9.236 3.395 17.630 1.00 73.94 264 SER A C 1
ATOM 2175 O O . SER A 1 264 ? 8.180 2.915 18.043 1.00 73.94 264 SER A O 1
ATOM 2177 N N . GLU A 1 265 ? 9.454 4.715 17.679 1.00 76.88 265 GLU A N 1
ATOM 2178 C CA . GLU A 1 265 ? 8.412 5.662 18.122 1.00 76.88 265 GLU A CA 1
ATOM 2179 C C . GLU A 1 265 ? 7.162 5.600 17.230 1.00 76.88 265 GLU A C 1
ATOM 2181 O O . GLU A 1 265 ? 6.041 5.643 17.742 1.00 76.88 265 GLU A O 1
ATOM 2186 N N . ASP A 1 266 ? 7.350 5.431 15.918 1.00 73.62 266 ASP A N 1
ATOM 2187 C CA . ASP A 1 266 ? 6.258 5.317 14.948 1.00 73.62 266 ASP A CA 1
ATOM 2188 C C . ASP A 1 266 ? 5.421 4.050 15.186 1.00 73.62 266 ASP A C 1
ATOM 2190 O O . ASP A 1 266 ? 4.197 4.083 15.086 1.00 73.62 266 ASP A O 1
ATOM 2194 N N . GLU A 1 267 ? 6.049 2.949 15.596 1.00 74.19 267 GLU A N 1
ATOM 2195 C CA . GLU A 1 267 ? 5.355 1.705 15.939 1.00 74.19 267 GLU A CA 1
ATOM 2196 C C . GLU A 1 267 ? 4.567 1.820 17.257 1.00 74.19 267 GLU A C 1
ATOM 2198 O O . GLU A 1 267 ? 3.446 1.324 17.373 1.00 74.19 267 GLU A O 1
ATOM 2203 N N . ILE A 1 268 ? 5.089 2.541 18.255 1.00 76.56 268 ILE A N 1
ATOM 2204 C CA . ILE A 1 268 ? 4.324 2.844 19.479 1.00 76.56 268 ILE A CA 1
ATOM 2205 C C . ILE A 1 268 ? 3.090 3.688 19.137 1.00 76.56 268 ILE A C 1
ATOM 2207 O O . ILE A 1 268 ? 2.002 3.443 19.670 1.00 76.56 268 ILE A O 1
ATOM 2211 N N . LEU A 1 269 ? 3.260 4.680 18.258 1.00 76.81 269 LEU A N 1
ATOM 2212 C CA . LEU A 1 269 ? 2.180 5.539 17.784 1.00 76.81 269 LEU A CA 1
ATOM 2213 C C . LEU A 1 269 ? 1.137 4.740 16.991 1.00 76.81 269 LEU A C 1
ATOM 2215 O O . LEU A 1 269 ? -0.057 4.902 17.238 1.00 76.81 269 LEU A O 1
ATOM 2219 N N . TYR A 1 270 ? 1.576 3.832 16.114 1.00 78.81 270 TYR A N 1
ATOM 2220 C CA . TYR A 1 270 ? 0.722 2.896 15.376 1.00 78.81 270 TYR A CA 1
ATOM 2221 C C . TYR A 1 270 ? -0.228 2.145 16.320 1.00 78.81 270 TYR A C 1
ATOM 2223 O O . TYR A 1 270 ? -1.449 2.254 16.195 1.00 78.81 270 TYR A O 1
ATOM 2231 N N . TRP A 1 271 ? 0.313 1.451 17.325 1.00 78.19 271 TRP A N 1
ATOM 2232 C CA . TRP A 1 271 ? -0.503 0.654 18.247 1.00 78.19 271 TRP A CA 1
ATOM 2233 C C . TRP A 1 271 ? -1.410 1.512 19.140 1.00 78.19 271 TRP A C 1
ATOM 2235 O O . TRP A 1 271 ? -2.536 1.120 19.453 1.00 78.19 271 TRP A O 1
ATOM 2245 N N . SER A 1 272 ? -0.955 2.710 19.507 1.00 77.31 272 SER A N 1
ATOM 2246 C CA . SER A 1 272 ? -1.731 3.666 20.304 1.00 77.31 272 SER A CA 1
ATOM 2247 C C . SER A 1 272 ? -2.930 4.234 19.523 1.00 77.31 272 SER A C 1
ATOM 2249 O O . SER A 1 272 ? -4.026 4.386 20.076 1.00 77.31 272 SER A O 1
ATOM 2251 N N . ASN A 1 273 ? -2.769 4.480 18.218 1.00 77.31 273 ASN A N 1
ATOM 2252 C CA . ASN A 1 273 ? -3.868 4.879 17.335 1.00 77.31 273 ASN A CA 1
ATOM 2253 C C . ASN A 1 273 ? -4.943 3.783 17.260 1.00 77.31 273 ASN A C 1
ATOM 2255 O O . ASN A 1 273 ? -6.131 4.075 17.400 1.00 77.31 273 ASN A O 1
ATOM 2259 N N . TYR A 1 274 ? -4.546 2.513 17.144 1.00 75.06 274 TYR A N 1
ATOM 2260 C CA . TYR A 1 274 ? -5.501 1.400 17.125 1.00 75.06 274 TYR A CA 1
ATOM 2261 C C . TYR A 1 274 ? -6.242 1.193 18.440 1.00 75.06 274 TYR A C 1
ATOM 2263 O O . TYR A 1 274 ? -7.450 0.951 18.426 1.00 75.06 274 TYR A O 1
ATOM 2271 N N . GLN A 1 275 ? -5.558 1.350 19.573 1.00 76.19 275 GLN A N 1
ATOM 2272 C CA . GLN A 1 275 ? -6.211 1.339 20.881 1.00 76.19 275 GLN A CA 1
ATOM 2273 C C . GLN A 1 275 ? -7.315 2.408 20.952 1.00 76.19 275 GLN A C 1
ATOM 2275 O O . GLN A 1 275 ? -8.421 2.134 21.419 1.00 76.19 275 GLN A O 1
ATOM 2280 N N . THR A 1 276 ? -7.045 3.601 20.414 1.00 76.62 276 THR A N 1
ATOM 2281 C CA . THR A 1 276 ? -8.028 4.691 20.330 1.00 76.62 276 THR A CA 1
ATOM 2282 C C . THR A 1 276 ? -9.217 4.312 19.441 1.00 76.62 276 THR A C 1
ATOM 2284 O O . THR A 1 276 ? -10.365 4.567 19.809 1.00 76.62 276 THR A O 1
ATOM 2287 N N . TYR A 1 277 ? -8.978 3.676 18.290 1.00 75.19 277 TYR A N 1
ATOM 2288 C CA . TYR A 1 277 ? -10.055 3.227 17.401 1.00 75.19 277 TYR A CA 1
ATOM 2289 C C . TYR A 1 277 ? -10.950 2.168 18.048 1.00 75.19 277 TYR A C 1
ATOM 2291 O O . TYR A 1 277 ? -12.171 2.256 17.939 1.00 75.19 277 TYR A O 1
ATOM 2299 N N . ILE A 1 278 ? -10.373 1.215 18.782 1.00 70.62 278 ILE A N 1
ATOM 2300 C CA . ILE A 1 278 ? -11.135 0.193 19.514 1.00 70.62 278 ILE A CA 1
ATOM 2301 C C . ILE A 1 278 ? -11.979 0.810 20.621 1.00 70.62 278 ILE A C 1
ATOM 2303 O O . ILE A 1 278 ? -13.142 0.445 20.782 1.00 70.62 278 ILE A O 1
ATOM 2307 N N . GLN A 1 279 ? -11.417 1.749 21.383 1.00 73.69 279 GLN A N 1
ATOM 2308 C CA . GLN A 1 279 ? -12.162 2.446 22.431 1.00 73.69 279 GLN A CA 1
ATOM 2309 C C . GLN A 1 279 ? -13.373 3.186 21.856 1.00 73.69 279 GLN A C 1
ATOM 2311 O O . GLN A 1 279 ? -14.446 3.105 22.441 1.00 73.69 279 GLN A O 1
ATOM 2316 N N . ARG A 1 280 ? -13.222 3.828 20.688 1.00 70.31 280 ARG A N 1
ATOM 2317 C CA . ARG A 1 280 ? -14.328 4.483 19.967 1.00 70.31 280 ARG A CA 1
ATOM 2318 C C . ARG A 1 280 ? -15.357 3.500 19.407 1.00 70.31 280 ARG A C 1
ATOM 2320 O O . ARG A 1 280 ? -16.533 3.825 19.362 1.00 70.31 280 ARG A O 1
ATOM 2327 N N . ALA A 1 281 ? -14.930 2.326 18.944 1.00 66.81 281 ALA A N 1
ATOM 2328 C CA . ALA A 1 281 ? -15.843 1.312 18.414 1.00 66.81 281 ALA A CA 1
ATOM 2329 C C . ALA A 1 281 ? -16.697 0.650 19.513 1.00 66.81 281 ALA A C 1
ATOM 2331 O O . ALA A 1 281 ? -17.790 0.165 19.231 1.00 66.81 281 ALA A O 1
ATOM 2332 N N . ASN A 1 282 ? -16.197 0.632 20.753 1.00 63.28 282 ASN A N 1
ATOM 2333 C CA . ASN A 1 282 ? -16.852 0.017 21.911 1.00 63.28 282 ASN A CA 1
ATOM 2334 C C . ASN A 1 282 ? -17.620 1.009 22.811 1.00 63.28 282 ASN A C 1
ATOM 2336 O O . ASN A 1 282 ? -18.246 0.566 23.776 1.00 63.28 282 ASN A O 1
ATOM 2340 N N . SER A 1 283 ? -17.537 2.317 22.543 1.00 57.16 283 SER A N 1
ATOM 2341 C CA . SER A 1 283 ? -18.243 3.391 23.264 1.00 57.16 283 SER A CA 1
ATOM 2342 C C . SER A 1 283 ? -19.585 3.724 22.629 1.00 57.16 283 SER A C 1
ATOM 2344 O O . SER A 1 283 ? -20.567 3.879 23.385 1.00 57.16 283 SER A O 1
#

Secondary structure (DSSP, 8-state):
-HHHHHHTT--HHHHHHHH---HHHHHHHHTTSSPPPHHHHHHHHHHHT--HHHHHHTTGGGTHHHHHHHHHHHHHHHT--GGGHHHHHHHHHGGGGGS-TT-THHHHHHHHHHHHHHHTT---HHHHHHHHHHHHT-SS--HHHHHHHHHHHHHHHHSTT--GGGGS-HHHHHHHHHHTTSS-HHHHHHHHHHHHHHHHHHHHTT-HHHHHHHHHHHHHHHHHTT---HHHHHHHHHHHHHHHHT---HHHHHHHHHHHS---HHHHHHHHHHHHHHHHH--